Protein AF-A0A1Y5I2S5-F1 (afdb_monomer_lite)

Foldseek 3Di:
DDPVVVLVVVLVVVQVVQVVLVVVVVVVVVVVVVPPPDDDDDDDDDDDDDDDDPVVVVVVVVCVVCVVVVCVLVVVVVVVVVPDPDPDDDDDDDADPPFDDDDAAEEEEFPQDDCSVVLLVVLLVLLCLLAVDDPVRCVVRYDYDYFFQLQPPPVVLVLLCLLCVVLQVLLVVVVHGLCQAPLSVQQVVLCPDPRSHGPPSCPVVRVLSRVVSSVSSVLSVCVVVVHFKHKYAYSCLSVQFQDRNSCVVVLVVPDPPQAFKEARGDAQPQQADFDDKDFDAGSVNHTFIKTKHWNAHADSDFDPGIMMGGNLNSVLVSNLCSQHNFDSPGCCVRQWQRHAFADPSSDTDDRPPRPDRPVPTGRSGGYMYMHRHD

Secondary structure (DSSP, 8-state):
--HHHHHHHHHHHHHHHHHHHHHHHHHHHHHHHHSSSSS------------S-HHHHHHHHHHHHHHHHHHHHHHHHHHHHHS---------PPPPTTSPPP-S-EEEE---STTHHHHHHHHHHHHHHHH---HHHHHHHEEEE----GGGTTTTHHHHHHHTHHHHHHHHHTT--GGGSTTTHHHHHHHTSTT-PPPGGGGGGHHHHHHHHHHHHHHHHHHHTT-SEEEEEETTHHHH--S-HHHHHHHHHHS-TT--EEE--STT---S-EEEEEEEE-TTS-EEEEEEEE--S--------EEEEEHHHHHHHHHHHHHH---SHHHHIIIIITT-BB-TT-PBPPTT-TT---TT--BSS-EEEEES--

Sequence (374 aa):
MDSLAIAKRRARAEHETIRAETTSGRAKASSRFTAAAIGATLGFCAVAYAMFDVADVKNAVRTAALGAVKREVERRVTKERRAGVLPGLGGQKAFARDAPAMRTPIFMISVGTTGDDAHMKMSLEKLRDRSGLTPEEIASLVTVSPGVDATAWPNNANLADFAVKDVRKMAKENGKTLMELPWLQILDLAKQQPDGKLPTEWRRLSHHVGCLYAHLFQWQLIKEKGLKKAMIVESDGVGASDLPFVELQRAIDRMPADADVLFTSFGNFHGGDLIDQWNGHGDDGTPVPVHLYKWDQFTPVAGLQAYVITDSFVRKVQEFMSHKGADMVDAWLIGKMCVVGKDKDWNMRGLGETQFMPPGSKPILNCYHATTWS

Structure (mmCIF, N/CA/C/O backbone):
data_AF-A0A1Y5I2S5-F1
#
_entry.id   AF-A0A1Y5I2S5-F1
#
loop_
_atom_site.group_PDB
_atom_site.id
_atom_site.type_symbol
_atom_site.label_atom_id
_atom_site.label_alt_id
_atom_site.label_comp_id
_atom_site.label_asym_id
_atom_site.label_entity_id
_atom_site.label_seq_id
_atom_site.pdbx_PDB_ins_code
_atom_site.Cartn_x
_atom_site.Cartn_y
_atom_site.Cartn_z
_atom_site.occupancy
_atom_site.B_iso_or_equiv
_atom_site.auth_seq_id
_atom_site.auth_comp_id
_atom_site.auth_asym_id
_atom_site.auth_atom_id
_atom_site.pdbx_PDB_model_num
ATOM 1 N N . MET A 1 1 ? 34.278 -3.988 15.190 1.00 44.03 1 MET A N 1
ATOM 2 C CA . MET A 1 1 ? 33.035 -3.964 15.992 1.00 44.03 1 MET A CA 1
ATOM 3 C C . MET A 1 1 ? 31.877 -4.057 15.018 1.00 44.03 1 MET A C 1
ATOM 5 O O . MET A 1 1 ? 31.818 -3.248 14.106 1.00 44.03 1 MET A O 1
ATOM 9 N N . ASP A 1 2 ? 31.069 -5.105 15.135 1.00 47.56 2 ASP A N 1
ATOM 10 C CA . ASP A 1 2 ? 30.140 -5.567 14.097 1.00 47.56 2 ASP A CA 1
ATOM 11 C C . ASP A 1 2 ? 28.871 -4.690 14.022 1.00 47.56 2 ASP A C 1
ATOM 13 O O . ASP A 1 2 ? 28.102 -4.603 14.984 1.00 47.56 2 ASP A O 1
ATOM 17 N N . SER A 1 3 ? 28.665 -4.014 12.888 1.00 32.31 3 SER A N 1
ATOM 18 C CA . SER A 1 3 ? 27.524 -3.122 12.624 1.00 32.31 3 SER A CA 1
ATOM 19 C C . SER A 1 3 ? 26.181 -3.856 12.713 1.00 32.31 3 SER A C 1
ATOM 21 O O . SER A 1 3 ? 25.183 -3.273 13.146 1.00 32.31 3 SER A O 1
ATOM 23 N N . LEU A 1 4 ? 26.167 -5.161 12.425 1.00 33.56 4 LEU A N 1
ATOM 24 C CA . LEU A 1 4 ? 24.992 -6.020 12.549 1.00 33.56 4 LEU A CA 1
ATOM 25 C C . LEU A 1 4 ? 24.575 -6.216 14.015 1.00 33.56 4 LEU A C 1
ATOM 27 O O . LEU A 1 4 ? 23.386 -6.279 14.333 1.00 33.56 4 LEU A O 1
ATOM 31 N N . ALA A 1 5 ? 25.543 -6.277 14.933 1.00 33.19 5 ALA A N 1
ATOM 32 C CA . ALA A 1 5 ? 25.275 -6.407 16.363 1.00 33.19 5 ALA A CA 1
ATOM 33 C C . ALA A 1 5 ? 24.685 -5.116 16.953 1.00 33.19 5 ALA A C 1
ATOM 35 O O . ALA A 1 5 ? 23.837 -5.175 17.845 1.00 33.19 5 ALA A O 1
ATOM 36 N N . ILE A 1 6 ? 25.091 -3.955 16.432 1.00 36.66 6 ILE A N 1
ATOM 37 C CA . ILE A 1 6 ? 24.557 -2.646 16.831 1.00 36.66 6 ILE A CA 1
ATOM 38 C C . ILE A 1 6 ? 23.122 -2.478 16.314 1.00 36.66 6 ILE A C 1
ATOM 40 O O . ILE A 1 6 ? 22.237 -2.124 17.095 1.00 36.66 6 ILE A O 1
ATOM 44 N N . ALA A 1 7 ? 22.859 -2.822 15.048 1.00 34.12 7 ALA A N 1
ATOM 45 C CA . ALA A 1 7 ? 21.515 -2.782 14.467 1.00 34.12 7 ALA A CA 1
ATOM 46 C C . ALA A 1 7 ? 20.537 -3.723 15.197 1.00 34.12 7 ALA A C 1
ATOM 48 O O . ALA A 1 7 ? 19.441 -3.311 15.575 1.00 34.12 7 ALA A O 1
ATOM 49 N N . LYS A 1 8 ? 20.961 -4.957 15.511 1.00 35.62 8 LYS A N 1
ATOM 50 C CA . LYS A 1 8 ? 20.153 -5.915 16.291 1.00 35.62 8 LYS A CA 1
ATOM 51 C C . LYS A 1 8 ? 19.847 -5.424 17.707 1.00 35.62 8 LYS A C 1
ATOM 53 O O . LYS A 1 8 ? 18.751 -5.669 18.208 1.00 35.62 8 LYS A O 1
ATOM 58 N N . ARG A 1 9 ? 20.790 -4.739 18.365 1.00 35.91 9 ARG A N 1
ATOM 59 C CA . ARG A 1 9 ? 20.567 -4.150 19.698 1.00 35.91 9 ARG A CA 1
ATOM 60 C C . ARG A 1 9 ? 19.584 -2.987 19.643 1.00 35.91 9 ARG A C 1
ATOM 62 O O . ARG A 1 9 ? 18.710 -2.914 20.499 1.00 35.91 9 ARG A O 1
ATOM 69 N N . ARG A 1 10 ? 19.688 -2.129 18.626 1.00 36.25 10 ARG A N 1
ATOM 70 C CA . ARG A 1 10 ? 18.778 -0.995 18.437 1.00 36.25 10 ARG A CA 1
ATOM 71 C C . ARG A 1 10 ? 17.351 -1.455 18.130 1.00 36.25 10 ARG A C 1
ATOM 73 O O . ARG A 1 10 ? 16.433 -1.037 18.824 1.00 36.25 10 ARG A O 1
ATOM 80 N N . ALA A 1 11 ? 17.189 -2.415 17.219 1.00 34.69 11 ALA A N 1
ATOM 81 C CA . ALA A 1 11 ? 15.887 -3.001 16.899 1.00 34.69 11 ALA A CA 1
ATOM 82 C C . ALA A 1 11 ? 15.242 -3.713 18.105 1.00 34.69 11 ALA A C 1
ATOM 84 O O . ALA A 1 11 ? 14.035 -3.621 18.310 1.00 34.69 11 ALA A O 1
ATOM 85 N N . ARG A 1 12 ? 16.036 -4.395 18.949 1.00 37.06 12 ARG A N 1
ATOM 86 C CA . ARG A 1 12 ? 15.532 -4.989 20.202 1.00 37.06 12 ARG A CA 1
ATOM 87 C C . ARG A 1 12 ? 15.108 -3.934 21.218 1.00 37.06 12 ARG A C 1
ATOM 89 O O . ARG A 1 12 ? 14.049 -4.091 21.812 1.00 37.06 12 ARG A O 1
ATOM 96 N N . ALA A 1 13 ? 15.892 -2.872 21.392 1.00 34.50 13 ALA A N 1
ATOM 97 C CA . ALA A 1 13 ? 15.562 -1.791 22.317 1.00 34.50 13 ALA A CA 1
ATOM 98 C C . ALA A 1 13 ? 14.292 -1.035 21.887 1.00 34.50 13 ALA A C 1
ATOM 100 O O . ALA A 1 13 ? 13.433 -0.742 22.718 1.00 34.50 13 ALA A O 1
ATOM 101 N N . GLU A 1 14 ? 14.131 -0.779 20.587 1.00 38.12 14 GLU A N 1
ATOM 102 C CA . GLU A 1 14 ? 12.914 -0.185 20.023 1.00 38.12 14 GLU A CA 1
ATOM 103 C C . GLU A 1 14 ? 11.714 -1.132 20.204 1.00 38.12 14 GLU A C 1
ATOM 105 O O . GLU A 1 14 ? 10.681 -0.715 20.724 1.00 38.12 14 GLU A O 1
ATOM 110 N N . HIS A 1 15 ? 11.866 -2.432 19.924 1.00 38.34 15 HIS A N 1
ATOM 111 C CA . HIS A 1 15 ? 10.809 -3.428 20.138 1.00 38.34 15 HIS A CA 1
ATOM 112 C C . HIS A 1 15 ? 10.406 -3.598 21.617 1.00 38.34 15 HIS A C 1
ATOM 114 O O . HIS A 1 15 ? 9.222 -3.741 21.923 1.00 38.34 15 HIS A O 1
ATOM 120 N N . GLU A 1 16 ? 11.358 -3.564 22.553 1.00 36.91 16 GLU A N 1
ATOM 121 C CA . GLU A 1 16 ? 11.085 -3.638 23.996 1.00 36.91 16 GLU A CA 1
ATOM 122 C C . GLU A 1 16 ? 10.365 -2.388 24.505 1.00 36.91 16 GLU A C 1
ATOM 124 O O . GLU A 1 16 ? 9.416 -2.503 25.283 1.00 36.91 16 GLU A O 1
ATOM 129 N N . THR A 1 17 ? 10.749 -1.212 24.005 1.00 34.97 17 THR A N 1
ATOM 130 C CA . THR A 1 17 ? 10.078 0.056 24.323 1.00 34.97 17 THR A CA 1
ATOM 131 C C . THR A 1 17 ? 8.639 0.039 23.802 1.00 34.97 17 THR A C 1
ATOM 133 O O . THR A 1 17 ? 7.702 0.278 24.562 1.00 34.97 17 THR A O 1
ATOM 136 N N . ILE A 1 18 ? 8.438 -0.383 22.550 1.00 39.81 18 ILE A N 1
ATOM 137 C CA . ILE A 1 18 ? 7.114 -0.500 21.921 1.00 39.81 18 ILE A CA 1
ATOM 138 C C . ILE A 1 18 ? 6.231 -1.515 22.661 1.00 39.81 18 ILE A C 1
ATOM 140 O O . ILE A 1 18 ? 5.056 -1.241 22.920 1.00 39.81 18 ILE A O 1
ATOM 144 N N . ARG A 1 19 ? 6.779 -2.677 23.052 1.00 37.72 19 ARG A N 1
ATOM 145 C CA . ARG A 1 19 ? 6.060 -3.704 23.827 1.00 37.72 19 ARG A CA 1
ATOM 146 C C . ARG A 1 19 ? 5.677 -3.196 25.215 1.00 37.72 19 ARG A C 1
ATOM 148 O O . ARG A 1 19 ? 4.568 -3.471 25.677 1.00 37.72 19 ARG A O 1
ATOM 155 N N . ALA A 1 20 ? 6.564 -2.463 25.885 1.00 35.34 20 ALA A N 1
ATOM 156 C CA . ALA A 1 20 ? 6.283 -1.864 27.185 1.00 35.34 20 ALA A CA 1
ATOM 157 C C . ALA A 1 20 ? 5.173 -0.802 27.085 1.00 35.34 20 ALA A C 1
ATOM 159 O O . ALA A 1 20 ? 4.266 -0.779 27.919 1.00 35.34 20 ALA A O 1
ATOM 160 N N . GLU A 1 21 ? 5.181 0.014 26.031 1.00 39.97 21 GLU A N 1
ATOM 161 C CA . GLU A 1 21 ? 4.178 1.056 25.792 1.00 39.97 21 GLU A CA 1
ATOM 162 C C . GLU A 1 21 ? 2.802 0.481 25.416 1.00 39.97 21 GLU A C 1
ATOM 164 O O . GLU A 1 21 ? 1.791 0.880 25.999 1.00 39.97 21 GLU A O 1
ATOM 169 N N . THR A 1 22 ? 2.743 -0.533 24.544 1.00 35.66 22 THR A N 1
ATOM 170 C CA . THR A 1 22 ? 1.483 -1.238 24.218 1.00 35.66 22 THR A CA 1
ATOM 171 C C . THR A 1 22 ? 0.923 -2.012 25.410 1.00 35.66 22 THR A C 1
ATOM 173 O O . THR A 1 22 ? -0.289 -2.005 25.638 1.00 35.66 22 THR A O 1
ATOM 176 N N . THR A 1 23 ? 1.779 -2.644 26.219 1.00 37.72 23 THR A N 1
ATOM 177 C CA . THR A 1 23 ? 1.345 -3.362 27.432 1.00 37.72 23 THR A CA 1
ATOM 178 C C . THR A 1 23 ? 0.854 -2.387 28.508 1.00 37.72 23 THR A C 1
ATOM 180 O O . THR A 1 23 ? -0.170 -2.643 29.139 1.00 37.72 23 THR A O 1
ATOM 183 N N . SER A 1 24 ? 1.512 -1.233 28.665 1.00 34.47 24 SER A N 1
ATOM 184 C CA . SER A 1 24 ? 1.083 -0.140 29.552 1.00 34.47 24 SER A CA 1
ATOM 185 C C . SER A 1 24 ? -0.264 0.456 29.124 1.00 34.47 24 SER A C 1
ATOM 187 O O . SER A 1 24 ? -1.153 0.635 29.961 1.00 34.47 24 SER A O 1
ATOM 189 N N . GLY A 1 25 ? -0.463 0.679 27.819 1.00 35.34 25 GLY A N 1
ATOM 190 C CA . GLY A 1 25 ? -1.744 1.116 27.258 1.00 35.34 25 GLY A CA 1
ATOM 191 C C . GLY A 1 25 ? -2.871 0.111 27.513 1.00 35.34 25 GLY A C 1
ATOM 192 O O . GLY A 1 25 ? -3.961 0.492 27.941 1.00 35.34 25 GLY A O 1
ATOM 193 N N . ARG A 1 26 ? -2.591 -1.189 27.349 1.00 38.62 26 ARG A N 1
ATOM 194 C CA . ARG A 1 26 ? -3.555 -2.275 27.594 1.00 38.62 26 ARG A CA 1
ATOM 195 C C . ARG A 1 26 ? -3.888 -2.444 29.082 1.00 38.62 26 ARG A C 1
ATOM 197 O O . ARG A 1 26 ? -5.056 -2.611 29.429 1.00 38.62 26 ARG A O 1
ATOM 204 N N . ALA A 1 27 ? -2.893 -2.338 29.963 1.00 35.00 27 ALA A N 1
ATOM 205 C CA . ALA A 1 27 ? -3.075 -2.429 31.411 1.00 35.00 27 ALA A CA 1
ATOM 206 C C . ALA A 1 27 ? -3.880 -1.240 31.967 1.00 35.00 27 ALA A C 1
ATOM 208 O O . ALA A 1 27 ? -4.814 -1.447 32.744 1.00 35.00 27 ALA A O 1
ATOM 209 N N . LYS A 1 28 ? -3.596 -0.009 31.514 1.00 38.47 28 LYS A N 1
ATOM 210 C CA . LYS A 1 28 ? -4.344 1.196 31.919 1.00 38.47 28 LYS A CA 1
ATOM 211 C C . LYS A 1 28 ? -5.756 1.264 31.335 1.00 38.47 28 LYS A C 1
ATOM 213 O O . LYS A 1 28 ? -6.652 1.784 31.995 1.00 38.47 28 LYS A O 1
ATOM 218 N N . ALA A 1 29 ? -5.977 0.726 30.135 1.00 38.59 29 ALA A N 1
ATOM 219 C CA . ALA A 1 29 ? -7.326 0.561 29.599 1.00 38.59 29 ALA A CA 1
ATOM 220 C C . ALA A 1 29 ? -8.130 -0.422 30.465 1.00 38.59 29 ALA A C 1
ATOM 222 O O . ALA A 1 29 ? -9.233 -0.092 30.888 1.00 38.59 29 ALA A O 1
ATOM 223 N N . SER A 1 30 ? -7.549 -1.574 30.831 1.00 34.72 30 SER A N 1
ATOM 224 C CA . SER A 1 30 ? -8.234 -2.540 31.701 1.00 34.72 30 SER A CA 1
ATOM 225 C C . SER A 1 30 ? -8.582 -1.959 33.078 1.00 34.72 30 SER A C 1
ATOM 227 O O . SER A 1 30 ? -9.688 -2.177 33.557 1.00 34.72 30 SER A O 1
ATOM 229 N N . SER A 1 31 ? -7.713 -1.133 33.679 1.00 34.41 31 SER A N 1
ATOM 230 C CA . SER A 1 31 ? -7.982 -0.540 34.997 1.00 34.41 31 SER A CA 1
ATOM 231 C C . SER A 1 31 ? -9.011 0.595 34.967 1.00 34.41 31 SER A C 1
ATOM 233 O O . SER A 1 31 ? -9.725 0.791 35.948 1.00 34.41 31 SER A O 1
ATOM 235 N N . ARG A 1 32 ? -9.145 1.313 33.842 1.00 35.91 32 ARG A N 1
ATOM 236 C CA . ARG A 1 32 ? -10.210 2.313 33.650 1.00 35.91 32 ARG A CA 1
ATOM 237 C C . ARG A 1 32 ? -11.574 1.685 33.352 1.00 35.91 32 ARG A C 1
ATOM 239 O O . ARG A 1 32 ? -12.583 2.256 33.752 1.00 35.91 32 ARG A O 1
ATOM 246 N N . PHE A 1 33 ? -11.618 0.507 32.726 1.00 32.25 33 PHE A N 1
ATOM 247 C CA . PHE A 1 33 ? -12.877 -0.193 32.446 1.00 32.25 33 PHE A CA 1
ATOM 248 C C . PHE A 1 33 ? -13.456 -0.934 33.661 1.00 32.25 33 PHE A C 1
ATOM 250 O O . PHE A 1 33 ? -14.676 -1.031 33.771 1.00 32.25 33 PHE A O 1
ATOM 257 N N . THR A 1 34 ? -12.638 -1.365 34.626 1.00 30.45 34 THR A N 1
ATOM 258 C CA . THR A 1 34 ? -13.156 -1.972 35.870 1.00 30.45 34 THR A CA 1
ATOM 259 C C . THR A 1 34 ? -13.706 -0.934 36.861 1.00 30.45 34 THR A C 1
ATOM 261 O O . THR A 1 34 ? -14.526 -1.273 37.707 1.00 30.45 34 THR A O 1
ATOM 264 N N . ALA A 1 35 ? -13.310 0.341 36.751 1.00 27.94 35 ALA A N 1
ATOM 265 C CA . ALA A 1 35 ? -13.720 1.400 37.683 1.00 27.94 35 ALA A CA 1
ATOM 266 C C . ALA A 1 35 ? -14.966 2.204 37.248 1.00 27.94 35 ALA A C 1
ATOM 268 O O . ALA A 1 35 ? -15.470 2.998 38.035 1.00 27.94 35 ALA A O 1
ATOM 269 N N . ALA A 1 36 ? -15.488 2.004 36.031 1.00 28.31 36 ALA A N 1
ATOM 270 C CA . ALA A 1 36 ? -16.629 2.764 35.497 1.00 28.31 36 ALA A CA 1
ATOM 271 C C . ALA A 1 36 ? -17.956 1.975 35.437 1.00 28.31 36 ALA A C 1
ATOM 273 O O . ALA A 1 36 ? -18.933 2.458 34.873 1.00 28.31 36 ALA A O 1
ATOM 274 N N . ALA A 1 37 ? -18.015 0.770 36.017 1.00 28.52 37 ALA A N 1
ATOM 275 C CA . ALA A 1 37 ? -19.197 -0.098 35.960 1.00 28.52 37 ALA A CA 1
ATOM 276 C C . ALA A 1 37 ? -20.147 0.009 37.172 1.00 28.52 37 ALA A C 1
ATOM 278 O O . ALA A 1 37 ? -21.105 -0.755 37.258 1.00 28.52 37 ALA A O 1
ATOM 279 N N . ILE A 1 38 ? -19.935 0.941 38.109 1.00 28.56 38 ILE A N 1
ATOM 280 C CA . ILE A 1 38 ? -20.838 1.125 39.257 1.00 28.56 38 ILE A CA 1
ATOM 281 C C . ILE A 1 38 ? -21.094 2.620 39.474 1.00 28.56 38 ILE A C 1
ATOM 283 O O . ILE A 1 38 ? -20.260 3.322 40.034 1.00 28.56 38 ILE A O 1
ATOM 287 N N . GLY A 1 39 ? -22.275 3.083 39.049 1.00 25.42 39 GLY A N 1
ATOM 288 C CA . GLY A 1 39 ? -22.877 4.333 39.522 1.00 25.42 39 GLY A CA 1
ATOM 289 C C . GLY A 1 39 ? -23.147 5.400 38.460 1.00 25.42 39 GLY A C 1
ATOM 290 O O . GLY A 1 39 ? -22.390 6.355 38.361 1.00 25.42 39 GLY A O 1
ATOM 291 N N . ALA A 1 40 ? -24.258 5.268 37.725 1.00 25.08 40 ALA A N 1
ATOM 292 C CA . ALA A 1 40 ? -25.239 6.348 37.513 1.00 25.08 40 ALA A CA 1
ATOM 293 C C . ALA A 1 40 ? -26.372 5.867 36.590 1.00 25.08 40 ALA A C 1
ATOM 295 O O . ALA A 1 40 ? -26.325 5.946 35.365 1.00 25.08 40 ALA A O 1
ATOM 296 N N . THR A 1 41 ? -27.397 5.331 37.235 1.00 25.25 41 THR A N 1
ATOM 297 C CA . THR A 1 41 ? -28.734 5.037 36.726 1.00 25.25 41 THR A CA 1
ATOM 298 C C . THR A 1 41 ? -29.459 6.292 36.216 1.00 25.25 41 THR A C 1
ATOM 300 O O . THR A 1 41 ? -29.472 7.309 36.895 1.00 25.25 41 THR A O 1
ATOM 303 N N . LEU A 1 42 ? -30.158 6.120 35.087 1.00 23.50 42 LEU A N 1
ATOM 304 C CA . LEU A 1 42 ? -31.527 6.584 34.790 1.00 23.50 42 LEU A CA 1
ATOM 305 C C . LEU A 1 42 ? -31.872 8.090 34.829 1.00 23.50 42 LEU A C 1
ATOM 307 O O . LEU A 1 42 ? -31.969 8.701 35.885 1.00 23.50 42 LEU A O 1
ATOM 311 N N . GLY A 1 43 ? -32.334 8.573 33.667 1.00 20.83 43 GLY A N 1
ATOM 312 C CA . GLY A 1 43 ? -33.470 9.497 33.563 1.00 20.83 43 GLY A CA 1
ATOM 313 C C . GLY A 1 43 ? -33.145 10.896 33.041 1.00 20.83 43 GLY A C 1
ATOM 314 O O . GLY A 1 43 ? -32.632 11.717 33.785 1.00 20.83 43 GLY A O 1
ATOM 315 N N . PHE A 1 44 ? -33.502 11.191 31.784 1.00 20.36 44 PHE A N 1
ATOM 316 C CA . PHE A 1 44 ? -34.620 12.091 31.448 1.00 20.36 44 PHE A CA 1
ATOM 317 C C . PHE A 1 44 ? -34.774 12.269 29.919 1.00 20.36 44 PHE A C 1
ATOM 319 O O . PHE A 1 44 ? -33.806 12.487 29.198 1.00 20.36 44 PHE A O 1
ATOM 326 N N . CYS A 1 45 ? -36.041 12.227 29.490 1.00 21.72 45 CYS A N 1
ATOM 327 C CA . CYS A 1 45 ? -36.636 12.710 28.235 1.00 21.72 45 CYS A CA 1
ATOM 328 C C . CYS A 1 45 ? -36.491 11.896 26.937 1.00 21.72 45 CYS A C 1
ATOM 330 O O . CYS A 1 45 ? -35.548 12.015 26.160 1.00 21.72 45 CYS A O 1
ATOM 332 N N . ALA A 1 46 ? -37.575 11.169 26.661 1.00 22.16 46 ALA A N 1
ATOM 333 C CA . ALA A 1 46 ? -38.056 10.837 25.331 1.00 22.16 46 ALA A CA 1
ATOM 334 C C . ALA A 1 46 ? -38.768 12.033 24.648 1.00 22.16 46 ALA A C 1
ATOM 336 O O . ALA A 1 46 ? -39.258 12.936 25.324 1.00 22.16 46 ALA A O 1
ATOM 337 N N . VAL A 1 47 ? -38.943 11.882 23.326 1.00 21.92 47 VAL A N 1
ATOM 338 C CA . VAL A 1 47 ? -39.997 12.412 22.424 1.00 21.92 47 VAL A CA 1
ATOM 339 C C . VAL A 1 47 ? -39.594 13.514 21.418 1.00 21.92 47 VAL A C 1
ATOM 341 O O . VAL A 1 47 ? -39.109 14.577 21.784 1.00 21.92 47 VAL A O 1
ATOM 344 N N . ALA A 1 48 ? -39.955 13.221 20.151 1.00 20.72 48 ALA A N 1
ATOM 345 C CA . ALA A 1 48 ? -39.959 14.004 18.900 1.00 20.72 48 ALA A CA 1
ATOM 346 C C . ALA A 1 48 ? -38.625 13.979 18.117 1.00 20.72 48 ALA A C 1
ATOM 348 O O . ALA A 1 48 ? -37.648 14.586 18.521 1.00 20.72 48 ALA A O 1
ATOM 349 N N . TYR A 1 49 ? -38.472 13.268 16.995 1.00 22.05 49 TYR A N 1
ATOM 350 C CA . TYR A 1 49 ? -39.349 13.217 15.822 1.00 22.05 49 TYR A CA 1
ATOM 351 C C . TYR A 1 49 ? -39.276 11.846 15.125 1.00 22.05 49 TYR A C 1
ATOM 353 O O . TYR A 1 49 ? -38.198 11.362 14.781 1.00 22.05 49 TYR A O 1
ATOM 361 N N . ALA A 1 50 ? -40.443 11.253 14.881 1.00 23.38 50 ALA A N 1
ATOM 362 C CA . ALA A 1 50 ? -40.638 10.226 13.867 1.00 23.38 50 ALA A CA 1
ATOM 363 C C . ALA A 1 50 ? -40.905 10.896 12.505 1.00 23.38 50 ALA A C 1
ATOM 365 O O . ALA A 1 50 ? -41.408 12.016 12.459 1.00 23.38 50 ALA A O 1
ATOM 366 N N . MET A 1 51 ? -40.650 10.142 11.431 1.00 24.08 51 MET A N 1
ATOM 367 C CA . MET A 1 51 ? -40.971 10.415 10.019 1.00 24.08 51 MET A CA 1
ATOM 368 C C . MET A 1 51 ? -39.976 11.274 9.225 1.00 24.08 51 MET A C 1
ATOM 370 O O . MET A 1 51 ? -40.266 12.407 8.878 1.00 24.08 51 MET A O 1
ATOM 374 N N . PHE A 1 52 ? -38.850 10.671 8.838 1.00 21.92 52 PHE A N 1
ATOM 375 C CA . PHE A 1 52 ? -38.349 10.737 7.459 1.00 21.92 52 PHE A CA 1
ATOM 376 C C . PHE A 1 52 ? -37.680 9.397 7.135 1.00 21.92 52 PHE A C 1
ATOM 378 O O . PHE A 1 52 ? -36.971 8.826 7.965 1.00 21.92 52 PHE A O 1
ATOM 385 N N . ASP A 1 53 ? -37.974 8.871 5.954 1.00 25.25 53 ASP A N 1
ATOM 386 C CA . ASP A 1 53 ? -37.525 7.578 5.453 1.00 25.25 53 ASP A CA 1
ATOM 387 C C . ASP A 1 53 ? -35.985 7.444 5.529 1.00 25.25 53 ASP A C 1
ATOM 389 O O . ASP A 1 53 ? -35.227 8.193 4.905 1.00 25.25 53 ASP A O 1
ATOM 393 N N . VAL A 1 54 ? -35.494 6.514 6.356 1.00 28.08 54 VAL A N 1
ATOM 394 C CA . VAL A 1 54 ? -34.061 6.354 6.697 1.00 28.08 54 VAL A CA 1
ATOM 395 C C . VAL A 1 54 ? -33.257 5.757 5.526 1.00 28.08 54 VAL A C 1
ATOM 397 O O . VAL A 1 54 ? -32.020 5.765 5.547 1.00 28.08 54 VAL A O 1
ATOM 400 N N . ALA A 1 55 ? -33.933 5.276 4.480 1.00 27.34 55 ALA A N 1
ATOM 401 C CA . ALA A 1 55 ? -33.295 4.816 3.251 1.00 27.34 55 ALA A CA 1
ATOM 402 C C . ALA A 1 55 ? -32.810 5.986 2.372 1.00 27.34 55 ALA A C 1
ATOM 404 O O . ALA A 1 55 ? -31.682 5.940 1.868 1.00 27.34 55 ALA A O 1
ATOM 405 N N . ASP A 1 56 ? -33.584 7.071 2.275 1.00 25.95 56 ASP A N 1
ATOM 406 C CA . ASP A 1 56 ? -33.240 8.214 1.421 1.00 25.95 56 ASP A CA 1
ATOM 407 C C . ASP A 1 56 ? -32.195 9.135 2.053 1.00 25.95 56 ASP A C 1
ATOM 409 O O . ASP A 1 56 ? -31.308 9.625 1.357 1.00 25.95 56 ASP A O 1
ATOM 413 N N . VAL A 1 57 ? -32.180 9.291 3.382 1.00 26.44 57 VAL A N 1
ATOM 414 C CA . VAL A 1 57 ? -31.152 10.102 4.066 1.00 26.44 57 VAL A CA 1
ATOM 415 C C . VAL A 1 57 ? -29.782 9.412 4.041 1.00 26.44 57 VAL A C 1
ATOM 417 O O . VAL A 1 57 ? -28.760 10.074 3.864 1.00 26.44 57 VAL A O 1
ATOM 420 N N . LYS A 1 58 ? -29.722 8.075 4.137 1.00 27.61 58 LYS A N 1
ATOM 421 C CA . LYS A 1 58 ? -28.451 7.333 4.022 1.00 27.61 58 LYS A CA 1
ATOM 422 C C . LYS A 1 58 ? -27.887 7.370 2.604 1.00 27.61 58 LYS A C 1
ATOM 424 O O . LYS A 1 58 ? -26.675 7.519 2.458 1.00 27.61 58 LYS A O 1
ATOM 429 N N . ASN A 1 59 ? -28.731 7.293 1.574 1.00 27.41 59 ASN A N 1
ATOM 430 C CA . ASN A 1 59 ? -28.288 7.459 0.189 1.00 27.41 59 ASN A CA 1
ATOM 431 C C . ASN A 1 59 ? -27.964 8.919 -0.145 1.00 27.41 59 ASN A C 1
ATOM 433 O O . ASN A 1 59 ? -26.964 9.156 -0.819 1.00 27.41 59 ASN A O 1
ATOM 437 N N . ALA A 1 60 ? -28.702 9.896 0.384 1.00 25.78 60 ALA A N 1
ATOM 438 C CA . ALA A 1 60 ? -28.420 11.315 0.190 1.00 25.78 60 ALA A CA 1
ATOM 439 C C . ALA A 1 60 ? -27.117 11.740 0.881 1.00 25.78 60 ALA A C 1
ATOM 441 O O . ALA A 1 60 ? -26.301 12.403 0.255 1.00 25.78 60 ALA A O 1
ATOM 442 N N . VAL A 1 61 ? -26.849 11.296 2.115 1.00 28.22 61 VAL A N 1
ATOM 443 C CA . VAL A 1 61 ? -25.601 11.606 2.841 1.00 28.22 61 VAL A CA 1
ATOM 444 C C . VAL A 1 61 ? -24.402 10.872 2.236 1.00 28.22 61 VAL A C 1
ATOM 446 O O . VAL A 1 61 ? -23.334 11.463 2.092 1.00 28.22 61 VAL A O 1
ATOM 449 N N . ARG A 1 62 ? -24.560 9.613 1.803 1.00 29.58 62 ARG A N 1
ATOM 450 C CA . ARG A 1 62 ? -23.486 8.843 1.148 1.00 29.58 62 ARG A CA 1
ATOM 451 C C . ARG A 1 62 ? -23.170 9.385 -0.249 1.00 29.58 62 ARG A C 1
ATOM 453 O O . ARG A 1 62 ? -21.997 9.523 -0.580 1.00 29.58 62 ARG A O 1
ATOM 460 N N . THR A 1 63 ? -24.184 9.778 -1.022 1.00 29.81 63 THR A N 1
ATOM 461 C CA . THR A 1 63 ? -24.029 10.422 -2.341 1.00 29.81 63 THR A CA 1
ATOM 462 C C . THR A 1 63 ? -23.547 11.868 -2.218 1.00 29.81 63 THR A C 1
ATOM 464 O O . THR A 1 63 ? -22.766 12.322 -3.049 1.00 29.81 63 THR A O 1
ATOM 467 N N . ALA A 1 64 ? -23.926 12.593 -1.161 1.00 29.09 64 ALA A N 1
ATOM 468 C CA . ALA A 1 64 ? -23.433 13.942 -0.893 1.00 29.09 64 ALA A CA 1
ATOM 469 C C . ALA A 1 64 ? -21.985 13.942 -0.393 1.00 29.09 64 ALA A C 1
ATOM 471 O O . ALA A 1 64 ? -21.224 14.795 -0.834 1.00 29.09 64 ALA A O 1
ATOM 472 N N . ALA A 1 65 ? -21.581 12.982 0.448 1.00 31.58 65 ALA A N 1
ATOM 473 C CA . ALA A 1 65 ? -20.206 12.837 0.929 1.00 31.58 65 ALA A CA 1
ATOM 474 C C . ALA A 1 65 ? -19.269 12.301 -0.164 1.00 31.58 65 ALA A C 1
ATOM 476 O O . ALA A 1 65 ? -18.224 12.896 -0.409 1.00 31.58 65 ALA A O 1
ATOM 477 N N . LEU A 1 66 ? -19.666 11.249 -0.895 1.00 33.06 66 LEU A N 1
ATOM 478 C CA . LEU A 1 66 ? -18.932 10.790 -2.082 1.00 33.06 66 LEU A CA 1
ATOM 479 C C . LEU A 1 66 ? -18.926 11.860 -3.170 1.00 33.06 66 LEU A C 1
ATOM 481 O O . LEU A 1 66 ? -17.909 12.054 -3.816 1.00 33.06 66 LEU A O 1
ATOM 485 N N . GLY A 1 67 ? -20.024 12.594 -3.339 1.00 30.86 67 GLY A N 1
ATOM 486 C CA . GLY A 1 67 ? -20.115 13.725 -4.250 1.00 30.86 67 GLY A CA 1
ATOM 487 C C . GLY A 1 67 ? -19.249 14.901 -3.815 1.00 30.86 67 GLY A C 1
ATOM 488 O O . GLY A 1 67 ? -18.673 15.546 -4.671 1.00 30.86 67 GLY A O 1
ATOM 489 N N . ALA A 1 68 ? -19.111 15.191 -2.520 1.00 36.31 68 ALA A N 1
ATOM 490 C CA . ALA A 1 68 ? -18.264 16.268 -2.006 1.00 36.31 68 ALA A CA 1
ATOM 491 C C . ALA A 1 68 ? -16.778 15.906 -2.085 1.00 36.31 68 ALA A C 1
ATOM 493 O O . ALA A 1 68 ? -15.986 16.740 -2.501 1.00 36.31 68 ALA A O 1
ATOM 494 N N . VAL A 1 69 ? -16.414 14.656 -1.782 1.00 38.47 69 VAL A N 1
ATOM 495 C CA . VAL A 1 69 ? -15.051 14.136 -1.961 1.00 38.47 69 VAL A CA 1
ATOM 496 C C . VAL A 1 69 ? -14.705 14.060 -3.445 1.00 38.47 69 VAL A C 1
ATOM 498 O O . VAL A 1 69 ? -13.669 14.570 -3.848 1.00 38.47 69 VAL A O 1
ATOM 501 N N . LYS A 1 70 ? -15.596 13.520 -4.285 1.00 37.47 70 LYS A N 1
ATOM 502 C CA . LYS A 1 70 ? -15.425 13.492 -5.742 1.00 37.47 70 LYS A CA 1
ATOM 503 C C . LYS A 1 70 ? -15.346 14.901 -6.323 1.00 37.47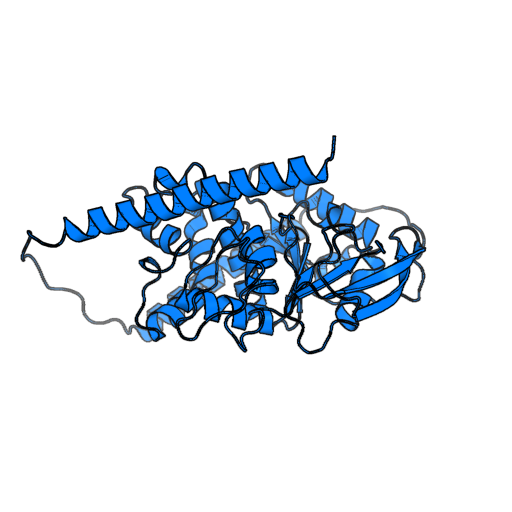 70 LYS A C 1
ATOM 505 O O . LYS A 1 70 ? -14.455 15.143 -7.115 1.00 37.47 70 LYS A O 1
ATOM 510 N N . ARG A 1 71 ? -16.196 15.843 -5.892 1.00 38.94 71 ARG A N 1
ATOM 511 C CA . ARG A 1 71 ? -16.146 17.249 -6.326 1.00 38.94 71 ARG A CA 1
ATOM 512 C C . ARG A 1 71 ? -14.910 17.973 -5.817 1.00 38.94 71 ARG A C 1
ATOM 514 O O . ARG A 1 71 ? -14.408 18.803 -6.548 1.00 38.94 71 ARG A O 1
ATOM 521 N N . GLU A 1 72 ? -14.402 17.699 -4.619 1.00 39.25 72 GLU A N 1
ATOM 522 C CA . GLU A 1 72 ? -13.164 18.325 -4.129 1.00 39.25 72 GLU A CA 1
ATOM 523 C C . GLU A 1 72 ? -11.931 17.739 -4.831 1.00 39.25 72 GLU A C 1
ATOM 525 O O . GLU A 1 72 ? -11.049 18.496 -5.224 1.00 39.25 72 GLU A O 1
ATOM 530 N N . VAL A 1 73 ? -11.917 16.429 -5.099 1.00 39.03 73 VAL A N 1
ATOM 531 C CA . VAL A 1 73 ? -10.903 15.766 -5.936 1.00 39.03 73 VAL A CA 1
ATOM 532 C C . VAL A 1 73 ? -10.968 16.292 -7.373 1.00 39.03 73 VAL A C 1
ATOM 534 O O . VAL A 1 73 ? -9.966 16.765 -7.891 1.00 39.03 73 VAL A O 1
ATOM 537 N N . GLU A 1 74 ? -12.142 16.317 -8.006 1.00 39.59 74 GLU A N 1
ATOM 538 C CA . GLU A 1 74 ? -12.337 16.848 -9.362 1.00 39.59 74 GLU A CA 1
ATOM 539 C C . GLU A 1 74 ? -12.067 18.353 -9.433 1.00 39.59 74 GLU A C 1
ATOM 541 O O . GLU A 1 74 ? -11.517 18.819 -10.424 1.00 39.59 74 GLU A O 1
ATOM 546 N N . ARG A 1 75 ? -12.396 19.140 -8.402 1.00 36.59 75 ARG A N 1
ATOM 547 C CA . ARG A 1 75 ? -12.128 20.586 -8.362 1.00 36.59 75 ARG A CA 1
ATOM 548 C C . ARG A 1 75 ? -10.645 20.877 -8.158 1.00 36.59 75 ARG A C 1
ATOM 550 O O . ARG A 1 75 ? -10.166 21.820 -8.779 1.00 36.59 75 ARG A O 1
ATOM 557 N N . ARG A 1 76 ? -9.914 20.081 -7.367 1.00 37.38 76 ARG A N 1
ATOM 558 C CA . ARG A 1 76 ? -8.444 20.162 -7.274 1.00 37.38 76 ARG A CA 1
ATOM 559 C C . ARG A 1 76 ? -7.791 19.766 -8.597 1.00 37.38 76 ARG A C 1
ATOM 561 O O . ARG A 1 76 ? -7.082 20.586 -9.167 1.00 37.38 76 ARG A O 1
ATOM 568 N N . VAL A 1 77 ? -8.200 18.637 -9.178 1.00 36.53 77 VAL A N 1
ATOM 569 C CA . VAL A 1 77 ? -7.742 18.172 -10.500 1.00 36.53 77 VAL A CA 1
ATOM 570 C C . VAL A 1 77 ? -8.052 19.192 -11.607 1.00 36.53 77 VAL A C 1
ATOM 572 O O . VAL A 1 77 ? -7.208 19.465 -12.450 1.00 36.53 77 VAL A O 1
ATOM 575 N N . THR A 1 78 ? -9.232 19.820 -11.617 1.00 33.34 78 THR A N 1
ATOM 576 C CA . THR A 1 78 ? -9.628 20.791 -12.662 1.00 33.34 78 THR A CA 1
ATOM 577 C C . THR A 1 78 ? -8.985 22.167 -12.458 1.00 33.34 78 THR A C 1
ATOM 579 O O . THR A 1 78 ? -8.707 22.867 -13.435 1.00 33.34 78 THR A O 1
ATOM 582 N N . LYS A 1 79 ? -8.731 22.571 -11.205 1.00 32.50 79 LYS A N 1
ATOM 583 C CA . LYS A 1 79 ? -8.009 23.810 -10.878 1.00 32.50 79 LYS A CA 1
ATOM 584 C C . LYS A 1 79 ? -6.522 23.686 -11.228 1.00 32.50 79 LYS A C 1
ATOM 586 O O . LYS A 1 79 ? -5.967 24.643 -11.755 1.00 32.50 79 LYS A O 1
ATOM 591 N N . GLU A 1 80 ? -5.930 22.506 -11.050 1.00 39.59 80 GLU A N 1
ATOM 592 C CA . GLU A 1 80 ? -4.573 22.168 -11.506 1.00 39.59 80 GLU A CA 1
ATOM 593 C C . GLU A 1 80 ? -4.499 22.052 -13.036 1.00 39.59 80 GLU A C 1
ATOM 595 O O . GLU A 1 80 ? -3.595 22.604 -13.654 1.00 39.59 80 GLU A O 1
ATOM 600 N N . ARG A 1 81 ? -5.524 21.489 -13.691 1.00 35.84 81 ARG A N 1
ATOM 601 C CA . ARG A 1 81 ? -5.608 21.418 -15.164 1.00 35.84 81 ARG A CA 1
ATOM 602 C C . ARG A 1 81 ? -5.692 22.792 -15.853 1.00 35.84 81 ARG A C 1
ATOM 604 O O . ARG A 1 81 ? -5.396 22.897 -17.040 1.00 35.84 81 ARG A O 1
ATOM 611 N N . ARG A 1 82 ? -6.109 23.844 -15.132 1.00 34.62 82 ARG A N 1
ATOM 612 C CA . ARG A 1 82 ? -6.135 25.245 -15.606 1.00 34.62 82 ARG A CA 1
ATOM 613 C C . ARG A 1 82 ? -4.902 26.058 -15.200 1.00 34.62 82 ARG A C 1
ATOM 615 O O . ARG A 1 82 ? -4.709 27.142 -15.744 1.00 34.62 82 ARG A O 1
ATOM 622 N N . ALA A 1 83 ? -4.074 25.556 -14.287 1.00 31.67 83 ALA A N 1
ATOM 623 C CA . ALA A 1 83 ? -2.891 26.239 -13.782 1.00 31.67 83 ALA A CA 1
ATOM 624 C C . ALA A 1 83 ? -1.629 25.444 -14.145 1.00 31.67 83 ALA A C 1
ATOM 626 O O . ALA A 1 83 ? -1.076 24.734 -13.316 1.00 31.67 83 ALA A O 1
ATOM 627 N N . GLY A 1 84 ? -1.168 25.588 -15.390 1.00 32.88 84 GLY A N 1
ATOM 628 C CA . GLY A 1 84 ? 0.170 25.135 -15.782 1.00 32.88 84 GLY A CA 1
ATOM 629 C C . GLY A 1 84 ? 0.195 24.093 -16.892 1.00 32.88 84 GLY A C 1
ATOM 630 O O . GLY A 1 84 ? 0.713 22.997 -16.715 1.00 32.88 84 GLY A O 1
ATOM 631 N N . VAL A 1 85 ? -0.276 24.476 -18.080 1.00 37.09 85 VAL A N 1
ATOM 632 C CA . VAL A 1 85 ? 0.365 24.005 -19.313 1.00 37.09 85 VAL A CA 1
ATOM 633 C C . VAL A 1 85 ? 1.820 24.470 -19.220 1.00 37.09 85 VAL A C 1
ATOM 635 O O . VAL A 1 85 ? 2.056 25.674 -19.257 1.00 37.09 85 VAL A O 1
ATOM 638 N N . LEU A 1 86 ? 2.774 23.558 -19.016 1.00 37.69 86 LEU A N 1
ATOM 639 C CA . LEU A 1 86 ? 4.203 23.851 -19.145 1.00 37.69 86 LEU A CA 1
ATOM 640 C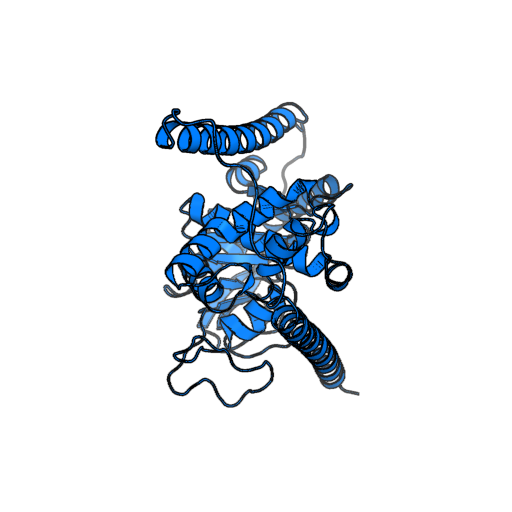 C . LEU A 1 86 ? 4.585 23.676 -20.621 1.00 37.69 86 LEU A C 1
ATOM 642 O O . LEU A 1 86 ? 4.622 22.542 -21.101 1.00 37.69 86 LEU A O 1
ATOM 646 N N . PRO A 1 87 ? 4.845 24.767 -21.364 1.00 32.56 87 PRO A N 1
ATOM 647 C CA . PRO A 1 87 ? 5.413 24.682 -22.691 1.00 32.56 87 PRO A CA 1
ATOM 648 C C . PRO A 1 87 ? 6.932 24.543 -22.572 1.00 32.56 87 PRO A C 1
ATOM 650 O O . PRO A 1 87 ? 7.592 25.336 -21.905 1.00 32.56 87 PRO A O 1
ATOM 653 N N . GLY A 1 88 ? 7.469 23.566 -23.295 1.00 37.75 88 GLY A N 1
ATOM 654 C CA . GLY A 1 88 ? 8.889 23.468 -23.603 1.00 37.75 88 GLY A CA 1
ATOM 655 C C . GLY A 1 88 ? 9.688 22.684 -22.579 1.00 37.75 88 GLY A C 1
ATOM 656 O O . GLY A 1 88 ? 10.070 23.231 -21.560 1.00 37.75 88 GLY A O 1
ATOM 657 N N . LEU A 1 89 ? 10.019 21.439 -22.916 1.00 34.34 89 LEU A N 1
ATOM 658 C CA . LEU A 1 89 ? 11.230 20.751 -22.476 1.00 34.34 89 LEU A CA 1
ATOM 659 C C . LEU A 1 89 ? 11.558 19.712 -23.557 1.00 34.34 89 LEU A C 1
ATOM 661 O O . LEU A 1 89 ? 10.740 18.857 -23.888 1.00 34.34 89 LEU A O 1
ATOM 665 N N . GLY A 1 90 ? 12.716 19.901 -24.193 1.00 30.56 90 GLY A N 1
ATOM 666 C CA . GLY A 1 90 ? 13.184 19.127 -25.337 1.00 30.56 90 GLY A CA 1
ATOM 667 C C . GLY A 1 90 ? 13.496 17.673 -24.989 1.00 30.56 90 GLY A C 1
ATOM 668 O O . GLY A 1 90 ? 13.744 17.328 -23.836 1.00 30.56 90 GLY A O 1
ATOM 669 N N . GLY A 1 91 ? 13.459 16.830 -26.021 1.00 40.75 91 GLY A N 1
ATOM 670 C CA . GLY A 1 91 ? 13.548 15.381 -25.898 1.00 40.75 91 GLY A CA 1
ATOM 671 C C . GLY A 1 91 ? 14.843 14.886 -25.255 1.00 40.75 91 GLY A C 1
ATOM 672 O O . GLY A 1 91 ? 15.938 15.357 -25.566 1.00 40.75 91 GLY A O 1
ATOM 673 N N . GLN A 1 92 ? 14.702 13.873 -24.403 1.00 40.88 92 GLN A N 1
ATOM 674 C CA . GLN A 1 92 ? 15.793 13.024 -23.944 1.00 40.88 92 GLN A CA 1
ATOM 675 C C . GLN A 1 92 ? 15.502 11.549 -24.240 1.00 40.88 92 GLN A C 1
ATOM 677 O O . GLN A 1 92 ? 14.369 11.148 -24.496 1.00 40.88 92 GLN A O 1
ATOM 682 N N . LYS A 1 93 ? 16.612 10.813 -24.332 1.00 40.41 93 LYS A N 1
ATOM 683 C CA . LYS A 1 93 ? 16.842 9.543 -25.029 1.00 40.41 93 LYS A CA 1
ATOM 684 C C . LYS A 1 93 ? 15.809 8.455 -24.721 1.00 40.41 93 LYS A C 1
ATOM 686 O O . LYS A 1 93 ? 15.471 8.212 -23.573 1.00 40.41 93 LYS A O 1
ATOM 691 N N . ALA A 1 94 ? 15.395 7.757 -25.778 1.00 41.28 94 ALA A N 1
ATOM 692 C CA . ALA A 1 94 ? 14.555 6.572 -25.695 1.00 41.28 94 ALA A CA 1
ATOM 693 C C . ALA A 1 94 ? 15.237 5.486 -24.844 1.00 41.28 94 ALA A C 1
ATOM 695 O O . ALA A 1 94 ? 16.318 5.011 -25.199 1.00 41.28 94 ALA A O 1
ATOM 696 N N . PHE A 1 95 ? 14.592 5.112 -23.740 1.00 49.59 95 PHE A N 1
ATOM 697 C CA . PHE A 1 95 ? 14.957 3.964 -22.913 1.00 49.59 95 PHE A CA 1
ATOM 698 C C . PHE A 1 95 ? 14.876 2.660 -23.725 1.00 49.59 95 PHE A C 1
ATOM 700 O O . PHE A 1 95 ? 14.161 2.580 -24.731 1.00 49.59 95 PHE A O 1
ATOM 707 N N . ALA A 1 96 ? 15.651 1.650 -23.320 1.00 48.56 96 ALA A N 1
ATOM 708 C CA . ALA A 1 96 ? 15.723 0.359 -23.999 1.00 48.56 96 ALA A CA 1
ATOM 709 C C . ALA A 1 96 ? 14.315 -0.242 -24.194 1.00 48.56 96 ALA A C 1
ATOM 711 O O . ALA A 1 96 ? 13.562 -0.438 -23.242 1.00 48.56 96 ALA A O 1
ATOM 712 N N . ARG A 1 97 ? 13.963 -0.520 -25.456 1.00 51.16 97 ARG A N 1
ATOM 713 C CA . ARG A 1 97 ? 12.605 -0.846 -25.936 1.00 51.16 97 ARG A CA 1
ATOM 714 C C . ARG A 1 97 ? 12.053 -2.217 -25.512 1.00 51.16 97 ARG A C 1
ATOM 716 O O . ARG A 1 97 ? 10.960 -2.565 -25.949 1.00 51.16 97 ARG A O 1
ATOM 723 N N . ASP A 1 98 ? 12.758 -2.970 -24.672 1.00 61.00 98 ASP A N 1
ATOM 724 C CA . ASP A 1 98 ? 12.361 -4.339 -24.316 1.00 61.00 98 ASP A CA 1
ATOM 725 C C . ASP A 1 98 ? 11.586 -4.435 -22.988 1.00 61.00 98 ASP A C 1
ATOM 727 O O . ASP A 1 98 ? 11.030 -5.492 -22.678 1.00 61.00 98 ASP A O 1
ATOM 731 N N . ALA A 1 99 ? 11.516 -3.362 -22.189 1.00 63.62 99 ALA A N 1
ATOM 732 C CA . ALA A 1 99 ? 10.725 -3.335 -20.956 1.00 63.62 99 ALA A CA 1
ATOM 733 C C . ALA A 1 99 ? 9.214 -3.187 -21.249 1.00 63.62 99 ALA A C 1
ATOM 735 O O . ALA A 1 99 ? 8.827 -2.391 -22.109 1.00 63.62 99 ALA A O 1
ATOM 736 N N . PRO A 1 100 ? 8.329 -3.937 -20.561 1.00 74.94 100 PRO A N 1
ATOM 737 C CA . PRO A 1 100 ? 6.890 -3.793 -20.747 1.00 74.94 100 PRO A CA 1
ATOM 738 C C . PRO A 1 100 ? 6.418 -2.410 -20.285 1.00 74.94 100 PRO A C 1
ATOM 740 O O . PRO A 1 100 ? 6.815 -1.936 -19.222 1.00 74.94 100 PRO A O 1
ATOM 743 N N . ALA A 1 101 ? 5.514 -1.796 -21.052 1.00 85.12 101 ALA A N 1
ATOM 744 C CA . ALA A 1 101 ? 4.940 -0.499 -20.707 1.00 85.12 101 ALA A CA 1
ATOM 745 C C . ALA A 1 101 ? 4.243 -0.537 -19.336 1.00 85.12 101 ALA A C 1
ATOM 747 O O . ALA A 1 101 ? 3.446 -1.446 -19.059 1.00 85.12 101 ALA A O 1
ATOM 748 N N . MET A 1 102 ? 4.527 0.465 -18.496 1.00 90.38 102 MET A N 1
ATOM 749 C CA . MET A 1 102 ? 3.913 0.600 -17.178 1.00 90.38 102 MET A CA 1
ATOM 750 C C . MET A 1 102 ? 2.402 0.774 -17.321 1.00 90.38 102 MET A C 1
ATOM 752 O O . MET A 1 102 ? 1.921 1.654 -18.027 1.00 90.38 102 MET A O 1
ATOM 756 N N . ARG A 1 103 ? 1.645 -0.086 -16.641 1.00 94.00 103 ARG A N 1
ATOM 757 C CA . ARG A 1 103 ? 0.172 -0.087 -16.683 1.00 94.00 103 ARG A CA 1
ATOM 758 C C . ARG A 1 103 ? -0.476 -0.277 -15.320 1.00 94.00 103 ARG A C 1
ATOM 760 O O . ARG A 1 103 ? -1.695 -0.191 -15.194 1.00 94.00 103 ARG A O 1
ATOM 767 N N . THR A 1 104 ? 0.324 -0.568 -14.299 1.00 96.94 104 THR A N 1
ATOM 768 C CA . THR A 1 104 ? -0.163 -0.703 -12.929 1.00 96.94 104 THR A CA 1
ATOM 769 C C . THR A 1 104 ? -0.452 0.689 -12.362 1.00 96.94 104 THR A C 1
ATOM 771 O O . THR A 1 104 ? 0.453 1.522 -12.368 1.00 96.94 104 THR A O 1
ATOM 774 N N . PRO A 1 105 ? -1.671 0.969 -11.863 1.00 97.50 105 PRO A N 1
ATOM 775 C CA . PRO A 1 105 ? -1.976 2.252 -11.236 1.00 97.50 105 PRO A CA 1
ATOM 776 C C . PRO A 1 105 ? -1.057 2.537 -10.045 1.00 97.50 105 PRO A C 1
ATOM 778 O O . PRO A 1 105 ? -0.785 1.636 -9.246 1.00 97.50 105 PRO A O 1
ATOM 781 N N . ILE A 1 106 ? -0.619 3.787 -9.910 1.00 96.00 106 ILE A N 1
ATOM 782 C CA . ILE A 1 106 ? 0.282 4.240 -8.846 1.00 96.00 106 ILE A CA 1
ATOM 783 C C . ILE A 1 106 ? -0.474 5.211 -7.938 1.00 96.00 106 ILE A C 1
ATOM 785 O O . ILE A 1 106 ? -1.021 6.211 -8.396 1.00 96.00 106 ILE A O 1
ATOM 789 N N . PHE A 1 107 ? -0.489 4.937 -6.641 1.00 95.44 107 PHE A N 1
ATOM 790 C CA . PHE A 1 107 ? -1.062 5.802 -5.618 1.00 95.44 107 PHE A CA 1
ATOM 791 C C . PHE A 1 107 ? 0.067 6.474 -4.854 1.00 95.44 107 PHE A C 1
ATOM 793 O O . PHE A 1 107 ? 0.808 5.807 -4.136 1.00 95.44 107 PHE A O 1
ATOM 800 N N . MET A 1 108 ? 0.192 7.790 -5.013 1.00 92.06 108 MET A N 1
ATOM 801 C CA . MET A 1 108 ? 1.147 8.585 -4.248 1.00 92.06 108 MET A CA 1
ATOM 802 C C . MET A 1 108 ? 0.463 9.130 -2.998 1.00 92.06 108 MET A C 1
ATOM 804 O O . MET A 1 108 ? -0.562 9.814 -3.099 1.00 92.06 108 MET A O 1
ATOM 808 N N . ILE A 1 109 ? 1.002 8.810 -1.824 1.00 90.44 109 ILE A N 1
ATOM 809 C CA . ILE A 1 109 ? 0.522 9.326 -0.543 1.00 90.44 109 ILE A CA 1
ATOM 810 C C . ILE A 1 109 ? 1.144 10.703 -0.332 1.00 90.44 109 ILE A C 1
ATOM 812 O O . ILE A 1 109 ? 2.360 10.843 -0.210 1.00 90.44 109 ILE A O 1
ATOM 816 N N . SER A 1 110 ? 0.297 11.723 -0.299 1.00 81.56 110 SER A N 1
ATOM 817 C CA . SER A 1 110 ? 0.686 13.072 0.094 1.00 81.56 110 SER A CA 1
ATOM 818 C C . SER A 1 110 ? 0.857 13.133 1.621 1.00 81.56 110 SER A C 1
ATOM 820 O O . SER A 1 110 ? 0.165 12.432 2.351 1.00 81.56 110 SER A O 1
ATOM 822 N N . VAL A 1 111 ? 1.774 13.942 2.144 1.00 66.75 111 VAL A N 1
ATOM 823 C CA . VAL A 1 111 ? 2.004 14.112 3.594 1.00 66.75 111 VAL A CA 1
ATOM 824 C C . VAL A 1 111 ? 0.884 14.940 4.246 1.00 66.75 111 VAL A C 1
ATOM 826 O O . VAL A 1 111 ? 0.647 14.844 5.448 1.00 66.75 111 VAL A O 1
ATOM 829 N N . GLY A 1 112 ? 0.149 15.731 3.458 1.00 62.12 112 GLY A N 1
ATOM 830 C CA . GLY A 1 112 ? -0.995 16.524 3.911 1.00 62.12 112 GLY A CA 1
ATOM 831 C C . GLY A 1 112 ? -0.617 17.770 4.721 1.00 62.12 112 GLY A C 1
ATOM 832 O O . GLY A 1 112 ? -1.476 18.329 5.403 1.00 62.12 112 GLY A O 1
ATOM 833 N N . THR A 1 113 ? 0.645 18.205 4.656 1.00 62.06 113 THR A N 1
ATOM 834 C CA . THR A 1 113 ? 1.215 19.329 5.419 1.00 62.06 113 THR A CA 1
ATOM 835 C C . THR A 1 113 ? 1.605 20.514 4.525 1.00 62.06 113 THR A C 1
ATOM 837 O O . THR A 1 113 ? 1.656 20.422 3.298 1.00 62.06 113 THR A O 1
ATOM 840 N N . THR A 1 114 ? 1.895 21.668 5.132 1.00 56.22 114 THR A N 1
ATOM 841 C CA . THR A 1 114 ? 2.411 22.847 4.420 1.00 56.22 114 THR A CA 1
ATOM 842 C C . THR A 1 114 ? 3.782 22.529 3.807 1.00 56.22 114 THR A C 1
ATOM 844 O O . THR A 1 114 ? 4.750 22.350 4.539 1.00 56.22 114 THR A O 1
ATOM 847 N N . GLY A 1 115 ? 3.869 22.460 2.474 1.00 61.72 115 GLY A N 1
ATOM 848 C CA . GLY A 1 115 ? 5.086 22.079 1.735 1.00 61.72 115 GLY A CA 1
ATOM 849 C C . GLY A 1 115 ? 4.994 20.733 1.007 1.00 61.72 115 GLY A C 1
ATOM 850 O O . GLY A 1 115 ? 5.855 20.428 0.183 1.00 61.72 115 GLY A O 1
ATOM 851 N N . ASP A 1 116 ? 3.926 19.969 1.245 1.00 70.25 116 ASP A N 1
ATOM 852 C CA . ASP A 1 116 ? 3.663 18.681 0.596 1.00 70.25 116 ASP A CA 1
ATOM 853 C C . ASP A 1 116 ? 3.626 18.782 -0.940 1.00 70.25 116 ASP A C 1
ATOM 855 O O . ASP A 1 116 ? 4.191 17.939 -1.631 1.00 70.25 116 ASP A O 1
ATOM 859 N N . ASP A 1 117 ? 3.084 19.875 -1.486 1.00 72.31 117 ASP A N 1
ATOM 860 C CA . ASP A 1 117 ? 3.021 20.112 -2.936 1.00 72.31 117 ASP A CA 1
ATOM 861 C C . ASP A 1 117 ? 4.412 20.119 -3.599 1.00 72.31 117 ASP A C 1
ATOM 863 O O . ASP A 1 117 ? 4.585 19.606 -4.706 1.00 72.31 117 ASP A O 1
ATOM 867 N N . ALA A 1 118 ? 5.425 20.677 -2.924 1.00 77.69 118 ALA A N 1
ATOM 868 C CA . ALA A 1 118 ? 6.788 20.721 -3.447 1.00 77.69 118 ALA A CA 1
ATOM 869 C C . ALA A 1 118 ? 7.431 19.328 -3.443 1.00 77.69 118 ALA A C 1
ATOM 871 O O . ALA A 1 118 ? 8.034 18.928 -4.439 1.00 77.69 118 ALA A O 1
ATOM 872 N N . HIS A 1 119 ? 7.251 18.568 -2.358 1.00 77.12 119 HIS A N 1
ATOM 873 C CA . HIS A 1 119 ? 7.724 17.186 -2.269 1.00 77.12 119 HIS A CA 1
ATOM 874 C C . HIS A 1 119 ? 7.038 16.287 -3.300 1.00 77.12 119 HIS A C 1
ATOM 876 O O . HIS A 1 119 ? 7.707 15.531 -4.000 1.00 77.12 119 HIS A O 1
ATOM 882 N N . MET A 1 120 ? 5.721 16.424 -3.462 1.00 83.31 120 MET A N 1
ATOM 883 C CA . MET A 1 120 ? 4.961 15.671 -4.453 1.00 83.31 120 MET A CA 1
ATOM 884 C C . MET A 1 120 ? 5.423 15.989 -5.876 1.00 83.31 120 MET A C 1
ATOM 886 O O . MET A 1 120 ? 5.641 15.078 -6.673 1.00 83.31 120 MET A O 1
ATOM 890 N N . LYS A 1 121 ? 5.650 17.271 -6.189 1.00 82.94 121 LYS A N 1
ATOM 891 C CA . LYS A 1 121 ? 6.199 17.680 -7.485 1.00 82.94 121 LYS A CA 1
ATOM 892 C C . LYS A 1 121 ? 7.563 17.037 -7.749 1.00 82.94 121 LYS A C 1
ATOM 894 O O . LYS A 1 121 ? 7.749 16.448 -8.811 1.00 82.94 121 LYS A O 1
ATOM 899 N N . MET A 1 122 ? 8.483 17.102 -6.785 1.00 84.56 122 MET A N 1
ATOM 900 C CA . MET A 1 122 ? 9.807 16.479 -6.913 1.00 84.56 122 MET A CA 1
ATOM 901 C C . MET A 1 122 ? 9.714 14.966 -7.139 1.00 84.56 122 MET A C 1
ATOM 903 O O . MET A 1 122 ? 10.501 14.399 -7.897 1.00 84.56 122 MET A O 1
ATOM 907 N N . SER A 1 123 ? 8.751 14.300 -6.511 1.00 87.31 123 SER A N 1
ATOM 908 C CA . SER A 1 123 ? 8.586 12.851 -6.643 1.00 87.31 123 SER A CA 1
ATOM 909 C C . SER A 1 123 ? 7.912 12.429 -7.936 1.00 87.31 123 SER A C 1
ATOM 911 O O . SER A 1 123 ? 8.278 11.395 -8.490 1.00 87.31 123 SER A O 1
ATOM 913 N N . LEU A 1 124 ? 7.009 13.246 -8.478 1.00 88.94 124 LEU A N 1
ATOM 914 C CA . LEU A 1 124 ? 6.482 13.071 -9.832 1.00 88.94 124 LEU A CA 1
ATOM 915 C C . LEU A 1 124 ? 7.573 13.279 -10.891 1.00 88.94 124 LEU A C 1
ATOM 917 O O . LEU A 1 124 ? 7.666 12.490 -11.829 1.00 88.94 124 LEU A O 1
ATOM 921 N N . GLU A 1 125 ? 8.425 14.295 -10.725 1.00 88.38 125 GLU A N 1
ATOM 922 C CA . GLU A 1 125 ? 9.592 14.516 -11.590 1.00 88.38 125 GLU A CA 1
ATOM 923 C C . GLU A 1 125 ? 10.552 13.325 -11.520 1.00 88.38 125 GLU A C 1
ATOM 925 O O . GLU A 1 125 ? 10.919 12.769 -12.552 1.00 88.38 125 GLU A O 1
ATOM 930 N N . LYS A 1 126 ? 10.867 12.842 -10.314 1.00 90.69 126 LYS A N 1
ATOM 931 C CA . LYS A 1 126 ? 11.701 11.650 -10.147 1.00 90.69 126 LYS A CA 1
ATOM 932 C C . LYS A 1 126 ? 11.055 10.403 -10.754 1.00 90.69 126 LYS A C 1
ATOM 934 O O . LYS A 1 126 ? 11.761 9.605 -11.359 1.00 90.69 126 LYS A O 1
ATOM 939 N N . LEU A 1 127 ? 9.738 10.221 -10.622 1.00 90.75 127 LEU A N 1
ATOM 940 C CA . LEU A 1 127 ? 9.042 9.090 -11.239 1.00 90.75 127 LEU A CA 1
ATOM 941 C C . LEU A 1 127 ? 9.202 9.152 -12.754 1.00 90.75 127 LEU A C 1
ATOM 943 O O . LEU A 1 127 ? 9.569 8.150 -13.362 1.00 90.75 127 LEU A O 1
ATOM 947 N N . ARG A 1 128 ? 8.956 10.318 -13.355 1.00 89.88 128 ARG A N 1
ATOM 948 C CA . ARG A 1 128 ? 9.140 10.545 -14.789 1.00 89.88 128 ARG A CA 1
ATOM 949 C C . ARG A 1 128 ? 10.549 10.173 -15.227 1.00 89.88 128 ARG A C 1
ATOM 951 O O . ARG A 1 128 ? 10.712 9.391 -16.156 1.00 89.88 128 ARG A O 1
ATOM 958 N N . ASP A 1 129 ? 11.547 10.689 -14.523 1.00 89.88 129 ASP A N 1
ATOM 959 C CA . ASP A 1 129 ? 12.946 10.519 -14.896 1.00 89.88 129 ASP A CA 1
ATOM 960 C C . ASP A 1 129 ? 13.407 9.059 -14.729 1.00 89.88 129 ASP A C 1
ATOM 962 O O . ASP A 1 129 ? 14.144 8.558 -15.572 1.00 89.88 129 ASP A O 1
ATOM 966 N N . ARG A 1 130 ? 12.930 8.349 -13.693 1.00 90.81 130 ARG A N 1
ATOM 967 C CA . ARG A 1 130 ? 13.261 6.931 -13.454 1.00 90.81 130 ARG A CA 1
ATOM 968 C C . ARG A 1 130 ? 12.481 5.951 -14.334 1.00 90.81 130 ARG A C 1
ATOM 970 O O . ARG A 1 130 ? 12.956 4.854 -14.579 1.00 90.81 130 ARG A O 1
ATOM 977 N N . SER A 1 131 ? 11.265 6.294 -14.756 1.00 89.88 131 SER A N 1
ATOM 978 C CA . SER A 1 131 ? 10.391 5.382 -15.519 1.00 89.88 131 SER A CA 1
ATOM 979 C C . SER A 1 131 ? 10.401 5.634 -17.025 1.00 89.88 131 SER A C 1
ATOM 981 O O . SER A 1 131 ? 9.994 4.764 -17.790 1.00 89.88 131 SER A O 1
ATOM 983 N N . GLY A 1 132 ? 10.810 6.830 -17.452 1.00 86.56 132 GLY A N 1
ATOM 984 C CA . GLY A 1 132 ? 10.698 7.279 -18.836 1.00 86.56 132 GLY A CA 1
ATOM 985 C C . GLY A 1 132 ? 9.274 7.598 -19.296 1.00 86.56 132 GLY A C 1
ATOM 986 O O . GLY A 1 132 ? 9.077 7.831 -20.487 1.00 86.56 132 GLY A O 1
ATOM 987 N N . LEU A 1 133 ? 8.293 7.617 -18.385 1.00 86.31 133 LEU A N 1
ATOM 988 C CA . LEU A 1 133 ? 6.898 7.915 -18.712 1.00 86.31 133 LEU A CA 1
ATOM 989 C C . LEU A 1 133 ? 6.715 9.366 -19.162 1.00 86.31 133 LEU A C 1
ATOM 991 O O . LEU A 1 133 ? 7.350 10.282 -18.636 1.00 86.31 133 LEU A O 1
ATOM 995 N N . THR A 1 134 ? 5.796 9.600 -20.097 1.00 85.00 134 THR A N 1
ATOM 996 C CA . THR A 1 134 ? 5.408 10.963 -20.477 1.00 85.00 134 THR A CA 1
ATOM 997 C C . THR A 1 134 ? 4.519 11.608 -19.405 1.00 85.00 134 THR A C 1
ATOM 999 O O . THR A 1 134 ? 3.909 10.914 -18.583 1.00 85.00 134 THR A O 1
ATOM 1002 N N . PRO A 1 135 ? 4.385 12.948 -19.395 1.00 84.06 135 PRO A N 1
ATOM 1003 C CA . PRO A 1 135 ? 3.442 13.628 -18.509 1.00 84.06 135 PRO A CA 1
ATOM 1004 C C . PRO A 1 135 ? 1.999 13.118 -18.638 1.00 84.06 135 PRO A C 1
ATOM 1006 O O . PRO A 1 135 ? 1.291 13.021 -17.638 1.00 84.06 135 PRO A O 1
ATOM 1009 N N . GLU A 1 136 ? 1.558 12.768 -19.848 1.00 84.25 136 GLU A N 1
ATOM 1010 C CA . GLU A 1 136 ? 0.221 12.226 -20.106 1.00 84.25 136 GLU A CA 1
ATOM 1011 C C . GLU A 1 136 ? 0.051 10.827 -19.506 1.00 84.25 136 GLU A C 1
ATOM 1013 O O . GLU A 1 136 ? -0.980 10.539 -18.895 1.00 84.25 136 GLU A O 1
ATOM 1018 N N . GLU A 1 137 ? 1.068 9.973 -19.631 1.00 86.44 137 GLU A N 1
ATOM 1019 C CA . GLU A 1 137 ? 1.067 8.640 -19.028 1.00 86.44 137 GLU A CA 1
ATOM 1020 C C . GLU A 1 137 ? 1.031 8.738 -17.502 1.00 86.44 137 GLU A C 1
ATOM 1022 O O . GLU A 1 137 ? 0.182 8.105 -16.871 1.00 86.44 137 GLU A O 1
ATOM 1027 N N . ILE A 1 138 ? 1.858 9.606 -16.910 1.00 87.81 138 ILE A N 1
ATOM 1028 C CA . ILE A 1 138 ? 1.839 9.896 -15.470 1.00 87.81 138 ILE A CA 1
ATOM 1029 C C . ILE A 1 138 ? 0.456 10.378 -15.036 1.00 87.81 138 ILE A C 1
ATOM 1031 O O . ILE A 1 138 ? -0.103 9.834 -14.087 1.00 87.81 138 ILE A O 1
ATOM 1035 N N . ALA A 1 139 ? -0.137 11.340 -15.746 1.00 84.19 139 ALA A N 1
ATOM 1036 C CA . ALA A 1 139 ? -1.467 11.854 -15.422 1.00 84.19 139 ALA A CA 1
ATOM 1037 C C . ALA A 1 139 ? -2.569 10.781 -15.511 1.00 84.19 139 ALA A C 1
ATOM 1039 O O . ALA A 1 139 ? -3.592 10.894 -14.837 1.00 84.19 139 ALA A O 1
ATOM 1040 N N . SER A 1 140 ? -2.377 9.745 -16.335 1.00 87.12 140 SER A N 1
ATOM 1041 C CA . SER A 1 140 ? -3.320 8.630 -16.473 1.00 87.12 140 SER A CA 1
ATOM 1042 C C . SER A 1 140 ? -3.120 7.515 -15.437 1.00 87.12 140 SER A C 1
ATOM 1044 O O . SER A 1 140 ? -4.092 6.880 -15.025 1.00 87.12 140 SER A O 1
ATOM 1046 N N . LEU A 1 141 ? -1.876 7.278 -15.008 1.00 91.56 141 LEU A N 1
ATOM 1047 C CA . LEU A 1 141 ? -1.495 6.169 -14.127 1.00 91.56 141 LEU A CA 1
ATOM 1048 C C . LEU A 1 141 ? -1.465 6.563 -12.652 1.00 91.56 141 LEU A C 1
ATOM 1050 O O . LEU A 1 141 ? -1.711 5.718 -11.788 1.00 91.56 141 LEU A O 1
ATOM 1054 N N . VAL A 1 142 ? -1.141 7.822 -12.358 1.00 92.50 142 VAL A N 1
ATOM 1055 C CA . VAL A 1 142 ? -0.878 8.291 -11.001 1.00 92.50 142 VAL A CA 1
ATOM 1056 C C . VAL A 1 142 ? -2.116 8.935 -10.391 1.00 92.50 142 VAL A C 1
ATOM 1058 O O . VAL A 1 142 ? -2.709 9.863 -10.932 1.00 92.50 142 VAL A O 1
ATOM 1061 N N . THR A 1 143 ? -2.483 8.468 -9.202 1.00 92.00 143 THR A N 1
ATOM 1062 C CA . THR A 1 143 ? -3.429 9.137 -8.309 1.00 92.00 143 THR A CA 1
ATOM 1063 C C . THR A 1 143 ? -2.664 9.691 -7.114 1.00 92.00 143 THR A C 1
ATOM 1065 O O . THR A 1 143 ? -2.171 8.929 -6.285 1.00 92.00 143 THR A O 1
ATOM 1068 N N . VAL A 1 144 ? -2.604 11.018 -6.991 1.00 88.75 144 VAL A N 1
ATOM 1069 C CA . VAL A 1 144 ? -2.174 11.658 -5.742 1.00 88.75 144 VAL A CA 1
ATOM 1070 C C . VAL A 1 144 ? -3.341 11.609 -4.765 1.00 88.75 144 VAL A C 1
ATOM 1072 O O . VAL A 1 144 ? -4.460 12.025 -5.069 1.00 88.75 144 VAL A O 1
ATOM 1075 N N . SER A 1 145 ? -3.087 11.046 -3.596 1.00 84.44 145 SER A N 1
ATOM 1076 C CA . SER A 1 145 ? -4.088 10.765 -2.576 1.00 84.44 145 SER A CA 1
ATOM 1077 C C . SER A 1 145 ? -3.696 11.447 -1.268 1.00 84.44 145 SER A C 1
ATOM 1079 O O . SER A 1 145 ? -2.504 11.562 -0.981 1.00 84.44 145 SER A O 1
ATOM 1081 N N . PRO A 1 146 ? -4.666 11.917 -0.468 1.00 81.62 146 PRO A N 1
ATOM 1082 C CA . PRO A 1 146 ? -4.347 12.607 0.769 1.00 81.62 146 PRO A CA 1
ATOM 1083 C C . PRO A 1 146 ? -3.724 11.644 1.783 1.00 81.62 146 PRO A C 1
ATOM 1085 O O . PRO A 1 146 ? -4.200 10.519 1.959 1.00 81.62 146 PRO A O 1
ATOM 1088 N N . GLY A 1 147 ? -2.706 12.115 2.495 1.00 83.12 147 GLY A N 1
ATOM 1089 C CA . GLY A 1 147 ? -2.261 11.491 3.737 1.00 83.12 147 GLY A CA 1
ATOM 1090 C C . GLY A 1 147 ? -3.255 11.682 4.874 1.00 83.12 147 GLY A C 1
ATOM 1091 O O . GLY A 1 147 ? -4.235 12.427 4.774 1.00 83.12 147 GLY A O 1
ATOM 1092 N N . VAL A 1 148 ? -2.976 11.017 5.993 1.00 89.44 148 VAL A N 1
ATOM 1093 C CA . VAL A 1 148 ? -3.717 11.195 7.241 1.00 89.44 148 VAL A CA 1
ATOM 1094 C C . VAL A 1 148 ? -2.783 11.786 8.284 1.00 89.44 148 VAL A C 1
ATOM 1096 O O . VAL A 1 148 ? -1.842 11.139 8.728 1.00 89.44 148 VAL A O 1
ATOM 1099 N N . ASP A 1 149 ? -3.078 13.012 8.706 1.00 89.94 149 ASP A N 1
ATOM 1100 C CA . ASP A 1 149 ? -2.376 13.676 9.804 1.00 89.94 149 ASP A CA 1
ATOM 1101 C C . ASP A 1 149 ? -3.207 13.580 11.088 1.00 89.94 149 ASP A C 1
ATOM 1103 O O . ASP A 1 149 ? -4.191 14.302 11.261 1.00 89.94 149 ASP A O 1
ATOM 1107 N N . ALA A 1 150 ? -2.799 12.694 11.998 1.00 91.81 150 ALA A N 1
ATOM 1108 C CA . ALA A 1 150 ? -3.468 12.500 13.282 1.00 91.81 150 ALA A CA 1
ATOM 1109 C C . ALA A 1 150 ? -3.322 13.699 14.241 1.00 91.81 150 ALA A C 1
ATOM 1111 O O . ALA A 1 150 ? -4.106 13.827 15.183 1.00 91.81 150 ALA A O 1
ATOM 1112 N N . THR A 1 151 ? -2.347 14.590 14.024 1.00 91.00 151 THR A N 1
ATOM 1113 C CA . THR A 1 151 ? -2.192 15.817 14.826 1.00 91.00 151 THR A CA 1
ATOM 1114 C C . THR A 1 151 ? -3.233 16.875 14.463 1.00 91.00 151 THR A C 1
ATOM 1116 O O . THR A 1 151 ? -3.609 17.683 15.314 1.00 91.00 151 THR A O 1
ATOM 1119 N N . ALA A 1 152 ? -3.752 16.819 13.233 1.00 90.00 152 ALA A N 1
ATOM 1120 C CA . ALA A 1 152 ? -4.789 17.707 12.727 1.00 90.00 152 ALA A CA 1
ATOM 1121 C C . ALA A 1 152 ? -6.216 17.245 13.062 1.00 90.00 152 ALA A C 1
ATOM 1123 O O . ALA A 1 152 ? -7.179 17.919 12.687 1.00 90.00 152 ALA A O 1
ATOM 1124 N N . TRP A 1 153 ? -6.397 16.114 13.754 1.00 93.31 153 TRP A N 1
ATOM 1125 C CA . TRP A 1 153 ? -7.727 15.664 14.171 1.00 93.31 153 TRP A CA 1
ATOM 1126 C C . TRP A 1 153 ? -8.401 16.708 15.068 1.00 93.31 153 TRP A C 1
ATOM 1128 O O . TRP A 1 153 ? -7.723 17.311 15.901 1.00 93.31 153 TRP A O 1
ATOM 1138 N N . PRO A 1 154 ? -9.712 16.959 14.890 1.00 94.56 154 PRO A N 1
ATOM 1139 C CA . PRO A 1 154 ? -10.665 16.198 14.067 1.00 94.56 154 PRO A CA 1
ATOM 1140 C C . PRO A 1 154 ? -10.756 16.604 12.578 1.00 94.56 154 PRO A C 1
ATOM 1142 O O . PRO A 1 154 ? -11.535 16.001 11.842 1.00 94.56 154 PRO A O 1
ATOM 1145 N N . ASN A 1 155 ? -9.978 17.580 12.099 1.00 91.00 155 ASN A N 1
ATOM 1146 C CA . ASN A 1 155 ? -10.198 18.232 10.796 1.00 91.00 155 ASN A CA 1
ATOM 1147 C C . ASN A 1 155 ? -10.125 17.295 9.575 1.00 91.00 155 ASN A C 1
ATOM 1149 O O . ASN A 1 155 ? -10.812 17.543 8.588 1.00 91.00 155 ASN A O 1
ATOM 1153 N N . ASN A 1 156 ? -9.315 16.233 9.625 1.00 88.69 156 ASN A N 1
ATOM 1154 C CA . ASN A 1 156 ? -9.202 15.224 8.558 1.00 88.69 156 ASN A CA 1
ATOM 1155 C C . ASN A 1 156 ? -9.535 13.793 9.043 1.00 88.69 156 ASN A C 1
ATOM 1157 O O . ASN A 1 156 ? -9.219 12.813 8.364 1.00 88.69 156 ASN A O 1
ATOM 1161 N N . ALA A 1 157 ? -10.187 13.645 10.205 1.00 93.12 157 ALA A N 1
ATOM 1162 C CA . ALA A 1 157 ? -10.501 12.333 10.787 1.00 93.12 157 ALA A CA 1
ATOM 1163 C C . ALA A 1 157 ? -11.468 11.502 9.916 1.00 93.12 157 ALA A C 1
ATOM 1165 O O . ALA A 1 157 ? -11.503 10.276 10.004 1.00 93.12 157 ALA A O 1
ATOM 1166 N N . ASN A 1 158 ? -12.207 12.147 9.009 1.00 94.56 158 ASN A N 1
ATOM 1167 C CA . ASN A 1 158 ? -13.044 11.483 8.010 1.00 94.56 158 ASN A CA 1
ATOM 1168 C C . ASN A 1 158 ? -12.240 10.588 7.043 1.00 94.56 158 ASN A C 1
ATOM 1170 O O . ASN A 1 158 ? -12.786 9.615 6.521 1.00 94.56 158 ASN A O 1
ATOM 1174 N N . LEU A 1 159 ? -10.956 10.889 6.806 1.00 94.62 159 LEU A N 1
ATOM 1175 C CA . LEU A 1 159 ? -10.068 10.026 6.020 1.00 94.62 159 LEU A CA 1
ATOM 1176 C C . LEU A 1 159 ? -9.777 8.724 6.775 1.00 94.62 159 LEU A C 1
ATOM 1178 O O . LEU A 1 159 ? -9.875 7.640 6.202 1.00 94.62 159 LEU A O 1
ATOM 1182 N N . ALA A 1 160 ? -9.518 8.822 8.080 1.00 95.88 160 ALA A N 1
ATOM 1183 C CA . ALA A 1 160 ? -9.351 7.663 8.950 1.00 95.88 160 ALA A CA 1
ATOM 1184 C C . ALA A 1 160 ? -10.644 6.833 9.052 1.00 95.88 160 ALA A C 1
ATOM 1186 O O . ALA A 1 160 ? -10.587 5.606 9.014 1.00 95.88 160 ALA A O 1
ATOM 1187 N N . ASP A 1 161 ? -11.817 7.475 9.094 1.00 97.38 161 ASP A N 1
ATOM 1188 C CA . ASP A 1 161 ? -13.108 6.775 9.035 1.00 97.38 161 ASP A CA 1
ATOM 1189 C C . ASP A 1 161 ? -13.295 5.987 7.740 1.00 97.38 161 ASP A C 1
ATOM 1191 O O . ASP A 1 161 ? -13.737 4.836 7.777 1.00 97.38 161 ASP A O 1
ATOM 1195 N N . PHE A 1 162 ? -12.954 6.588 6.597 1.00 97.38 162 PHE A N 1
ATOM 1196 C CA . PHE A 1 162 ? -12.988 5.886 5.319 1.00 97.38 162 PHE A CA 1
ATOM 1197 C C . PHE A 1 162 ? -12.044 4.683 5.337 1.00 97.38 162 PHE A C 1
ATOM 1199 O O . PHE A 1 162 ? -12.461 3.586 4.971 1.00 97.38 162 PHE A O 1
ATOM 1206 N N . ALA A 1 163 ? -10.815 4.875 5.819 1.00 97.19 163 ALA A N 1
ATOM 1207 C CA . ALA A 1 163 ? -9.770 3.860 5.859 1.00 97.19 163 ALA A CA 1
ATOM 1208 C C . ALA A 1 163 ? -10.182 2.578 6.606 1.00 97.19 163 ALA A C 1
ATOM 1210 O O . ALA A 1 163 ? -9.816 1.477 6.200 1.00 97.19 163 ALA A O 1
ATOM 1211 N N . VAL A 1 164 ? -10.980 2.700 7.674 1.00 97.94 164 VAL A N 1
ATOM 1212 C CA . VAL A 1 164 ? -11.402 1.556 8.504 1.00 97.94 164 VAL A CA 1
ATOM 1213 C C . VAL A 1 164 ? -12.848 1.119 8.281 1.00 97.94 164 VAL A C 1
ATOM 1215 O O . VAL A 1 164 ? -13.331 0.254 9.012 1.00 97.94 164 VAL A O 1
ATOM 1218 N N . LYS A 1 165 ? -13.571 1.680 7.304 1.00 98.00 165 LYS A N 1
ATOM 1219 C CA . LYS A 1 165 ? -15.024 1.462 7.168 1.00 98.00 165 LYS A CA 1
ATOM 1220 C C . LYS A 1 165 ? -15.408 -0.020 7.039 1.00 98.00 165 LYS A C 1
ATOM 1222 O O . LYS A 1 165 ? -16.339 -0.472 7.709 1.00 98.00 165 LYS A O 1
ATOM 1227 N N . ASP A 1 166 ? -14.666 -0.788 6.240 1.00 98.19 166 ASP A N 1
ATOM 1228 C CA . ASP A 1 166 ? -14.959 -2.206 6.013 1.00 98.19 166 ASP A CA 1
ATOM 1229 C C . ASP A 1 166 ? -14.456 -3.067 7.169 1.00 98.19 166 ASP A C 1
ATOM 1231 O O . ASP A 1 166 ? -15.145 -3.996 7.584 1.00 98.19 166 ASP A O 1
ATOM 1235 N N . VAL A 1 167 ? -13.304 -2.722 7.752 1.00 98.31 167 VAL A N 1
ATOM 1236 C CA . VAL A 1 167 ? -12.790 -3.383 8.961 1.00 98.31 167 VAL A CA 1
ATOM 1237 C C . VAL A 1 167 ? -13.778 -3.229 10.109 1.00 98.31 167 VAL A C 1
ATOM 1239 O O . VAL A 1 167 ? -14.081 -4.203 10.787 1.00 98.31 167 VAL A O 1
ATOM 1242 N N . ARG A 1 168 ? -14.341 -2.031 10.298 1.00 98.06 168 ARG A N 1
ATOM 1243 C CA . ARG A 1 168 ? -15.368 -1.758 11.309 1.00 98.06 168 ARG A CA 1
ATOM 1244 C C . ARG A 1 168 ? -16.622 -2.600 11.068 1.00 98.06 168 ARG A C 1
ATOM 1246 O O . ARG A 1 168 ? -17.203 -3.104 12.026 1.00 98.06 168 ARG A O 1
ATOM 1253 N N . LYS A 1 169 ? -17.033 -2.769 9.806 1.00 98.19 169 LYS A N 1
ATOM 1254 C CA . LYS A 1 169 ? -18.158 -3.639 9.438 1.00 98.19 169 LYS A CA 1
ATOM 1255 C C . LYS A 1 169 ? -17.866 -5.106 9.785 1.00 98.19 169 LYS A C 1
ATOM 1257 O O . LYS A 1 169 ? -18.660 -5.711 10.496 1.00 98.19 169 LYS A O 1
ATOM 1262 N N . MET A 1 170 ? -16.719 -5.635 9.359 1.00 98.31 170 MET A N 1
ATOM 1263 C CA . MET A 1 170 ? -16.307 -7.019 9.639 1.00 98.31 170 MET A CA 1
ATOM 1264 C C . MET A 1 170 ? -16.102 -7.274 11.137 1.00 98.31 170 MET A C 1
ATOM 1266 O O . MET A 1 170 ? -16.503 -8.307 11.658 1.00 98.31 170 MET A O 1
ATOM 1270 N N . ALA A 1 171 ? -15.546 -6.308 11.870 1.00 97.50 171 ALA A N 1
ATOM 1271 C CA . ALA A 1 171 ? -15.397 -6.396 13.319 1.00 97.50 171 ALA A CA 1
ATOM 1272 C C . ALA A 1 171 ? -16.761 -6.560 14.000 1.00 97.50 171 ALA A C 1
ATOM 1274 O O . ALA A 1 171 ? -16.917 -7.425 14.856 1.00 97.50 171 ALA A O 1
ATOM 1275 N N . LYS A 1 172 ? -17.768 -5.795 13.558 1.00 97.69 172 LYS A N 1
ATOM 1276 C CA . LYS A 1 172 ? -19.142 -5.917 14.057 1.00 97.69 172 LYS A CA 1
ATOM 1277 C C . LYS A 1 172 ? -19.746 -7.289 13.757 1.00 97.69 172 LYS A C 1
ATOM 1279 O O . LYS A 1 172 ? -20.411 -7.852 14.621 1.00 97.69 172 LYS A O 1
ATOM 1284 N N . GLU A 1 173 ? -19.512 -7.826 12.562 1.00 97.38 173 GLU A N 1
ATOM 1285 C CA . GLU A 1 173 ? -19.923 -9.190 12.186 1.00 97.38 173 GLU A CA 1
ATOM 1286 C C . GLU A 1 173 ? -19.244 -10.246 13.080 1.00 97.38 173 GLU A C 1
ATOM 1288 O O . GLU A 1 173 ? -19.868 -11.236 13.450 1.00 97.38 173 GLU A O 1
ATOM 1293 N N . ASN A 1 174 ? -18.019 -9.971 13.533 1.00 94.88 174 ASN A N 1
ATOM 1294 C CA . ASN A 1 174 ? -17.273 -10.767 14.508 1.00 94.88 174 ASN A CA 1
ATOM 1295 C C . ASN A 1 174 ? -17.642 -10.485 15.982 1.00 94.88 174 ASN A C 1
ATOM 1297 O O . ASN A 1 174 ? -16.935 -10.940 16.883 1.00 94.88 174 ASN A O 1
ATOM 1301 N N . GLY A 1 175 ? -18.706 -9.718 16.249 1.00 96.44 175 GLY A N 1
ATOM 1302 C CA . GLY A 1 175 ? -19.144 -9.374 17.607 1.00 96.44 175 GLY A CA 1
ATOM 1303 C C . GLY A 1 175 ? -18.230 -8.391 18.347 1.00 96.44 175 GLY A C 1
ATOM 1304 O O . GLY A 1 175 ? -18.262 -8.348 19.572 1.00 96.44 175 GLY A O 1
ATOM 1305 N N . LYS A 1 176 ? -17.413 -7.621 17.620 1.00 95.50 176 LYS A N 1
ATOM 1306 C CA . LYS A 1 176 ? -16.449 -6.646 18.149 1.00 95.50 176 LYS A CA 1
ATOM 1307 C C . LYS A 1 176 ? -16.757 -5.228 17.695 1.00 95.50 176 LYS A C 1
ATOM 1309 O O . LYS A 1 176 ? -17.434 -4.976 16.699 1.00 95.50 176 LYS A O 1
ATOM 1314 N N . THR A 1 177 ? -16.172 -4.278 18.398 1.00 95.62 177 THR A N 1
ATOM 1315 C CA . THR A 1 177 ? -16.140 -2.861 18.047 1.00 95.62 177 THR A CA 1
ATOM 1316 C C . THR A 1 177 ? -14.724 -2.432 17.673 1.00 95.62 177 THR A C 1
ATOM 1318 O O . THR A 1 177 ? -13.746 -3.098 18.009 1.00 95.62 177 THR A O 1
ATOM 1321 N N . LEU A 1 178 ? -14.585 -1.289 16.991 1.00 93.38 178 LEU A N 1
ATOM 1322 C CA . LEU A 1 178 ? -13.259 -0.751 16.663 1.00 93.38 178 LEU A CA 1
ATOM 1323 C C . LEU A 1 178 ? -12.448 -0.419 17.930 1.00 93.38 178 LEU A C 1
ATOM 1325 O O . LEU A 1 178 ? -11.231 -0.549 17.924 1.00 93.38 178 LEU A O 1
ATOM 1329 N N . MET A 1 179 ? -13.129 -0.064 19.026 1.00 94.88 179 MET A N 1
ATOM 1330 C CA . MET A 1 179 ? -12.536 0.185 20.345 1.00 94.88 179 MET A CA 1
ATOM 1331 C C . MET A 1 179 ? -11.794 -1.021 20.940 1.00 94.88 179 MET A C 1
ATOM 1333 O O . MET A 1 179 ? -10.921 -0.837 21.783 1.00 94.88 179 MET A O 1
ATOM 1337 N N . GLU A 1 180 ? -12.119 -2.239 20.508 1.00 94.69 180 GLU A N 1
ATOM 1338 C CA . GLU A 1 180 ? -11.472 -3.479 20.961 1.00 94.69 180 GLU A CA 1
ATOM 1339 C C . GLU A 1 180 ? -10.289 -3.893 20.077 1.00 94.69 180 GLU A C 1
ATOM 1341 O O . GLU A 1 180 ? -9.644 -4.913 20.334 1.00 94.69 180 GLU A O 1
ATOM 1346 N N . LEU A 1 181 ? -10.016 -3.133 19.014 1.00 94.75 181 LEU A N 1
ATOM 1347 C CA . LEU A 1 181 ? -9.000 -3.443 18.021 1.00 94.75 181 LEU A CA 1
ATOM 1348 C C . LEU A 1 181 ? -7.795 -2.508 18.216 1.00 94.75 181 LEU A C 1
ATOM 1350 O O . LEU A 1 181 ? -7.890 -1.322 17.890 1.00 94.75 181 LEU A O 1
ATOM 1354 N N . PRO A 1 182 ? -6.650 -3.019 18.715 1.00 93.44 182 PRO A N 1
ATOM 1355 C CA . PRO A 1 182 ? -5.419 -2.253 18.875 1.00 93.44 182 PRO A CA 1
ATOM 1356 C C . PRO A 1 182 ? -5.066 -1.424 17.641 1.00 93.44 182 PRO A C 1
ATOM 1358 O O . PRO A 1 182 ? -5.303 -1.851 16.508 1.00 93.44 182 PRO A O 1
ATOM 1361 N N . TRP A 1 183 ? -4.516 -0.231 17.887 1.00 94.94 183 TRP A N 1
ATOM 1362 C CA . TRP A 1 183 ? -4.195 0.818 16.906 1.00 94.94 183 TRP A CA 1
ATOM 1363 C C . TRP A 1 183 ? -5.386 1.404 16.122 1.00 94.94 183 TRP A C 1
ATOM 1365 O O . TRP A 1 183 ? -5.438 2.611 15.886 1.00 94.94 183 TRP A O 1
ATOM 1375 N N . LEU A 1 184 ? -6.402 0.606 15.803 1.00 97.31 184 LEU A N 1
ATOM 1376 C CA . LEU A 1 184 ? -7.627 1.070 15.150 1.00 97.31 184 LEU A CA 1
ATOM 1377 C C . LEU A 1 184 ? -8.581 1.769 16.131 1.00 97.31 184 LEU A C 1
ATOM 1379 O O . LEU A 1 184 ? -9.272 2.721 15.776 1.00 97.31 184 LEU A O 1
ATOM 1383 N N . GLN A 1 185 ? -8.563 1.364 17.401 1.00 96.44 185 GLN A N 1
ATOM 1384 C CA . GLN A 1 185 ? -9.320 1.997 18.484 1.00 96.44 185 GLN A CA 1
ATOM 1385 C C . GLN A 1 185 ? -8.981 3.480 18.676 1.00 96.44 185 GLN A C 1
ATOM 1387 O O . GLN A 1 185 ? -9.777 4.225 19.239 1.00 96.44 185 GLN A O 1
ATOM 1392 N N . ILE A 1 186 ? -7.806 3.923 18.216 1.00 96.69 186 ILE A N 1
ATOM 1393 C CA . ILE A 1 186 ? -7.306 5.289 18.408 1.00 96.69 186 ILE A CA 1
ATOM 1394 C C . ILE A 1 186 ? -8.257 6.323 17.791 1.00 96.69 186 ILE A C 1
ATOM 1396 O O . ILE A 1 186 ? -8.462 7.384 18.379 1.00 96.69 186 ILE A O 1
ATOM 1400 N N . LEU A 1 187 ? -8.885 6.003 16.654 1.00 96.88 187 LEU A N 1
ATOM 1401 C CA . LEU A 1 187 ? -9.866 6.879 16.013 1.00 96.88 187 LEU A CA 1
ATOM 1402 C C . LEU A 1 187 ? -11.102 7.098 16.895 1.00 96.88 187 LEU A C 1
ATOM 1404 O O . LEU A 1 187 ? -11.558 8.228 17.060 1.00 96.88 187 LEU A O 1
ATOM 1408 N N . ASP A 1 188 ? -11.634 6.031 17.491 1.00 96.44 188 ASP A N 1
ATOM 1409 C CA . ASP A 1 188 ? -12.805 6.129 18.367 1.00 96.44 188 ASP A CA 1
ATOM 1410 C C . ASP A 1 188 ? -12.441 6.773 19.716 1.00 96.44 188 ASP A C 1
ATOM 1412 O O . ASP A 1 188 ? -13.220 7.568 20.240 1.00 96.44 188 ASP A O 1
ATOM 1416 N N . LEU A 1 189 ? -11.232 6.529 20.233 1.00 96.06 189 LEU A N 1
ATOM 1417 C CA . LEU A 1 189 ? -10.705 7.220 21.414 1.00 96.06 189 LEU A CA 1
ATOM 1418 C C . LEU A 1 189 ? -10.573 8.732 21.195 1.00 96.06 189 LEU A C 1
ATOM 1420 O O . LEU A 1 189 ? -10.899 9.504 22.096 1.00 96.06 189 LEU A O 1
ATOM 1424 N N . ALA A 1 190 ? -10.115 9.163 20.016 1.00 96.38 190 ALA A N 1
ATOM 1425 C CA . ALA A 1 190 ? -10.037 10.580 19.671 1.00 96.38 190 ALA A CA 1
ATOM 1426 C C . ALA A 1 190 ? -11.431 11.223 19.625 1.00 96.38 190 ALA A C 1
ATOM 1428 O O . ALA A 1 190 ? -11.639 12.292 20.188 1.00 96.38 190 ALA A O 1
ATOM 1429 N N . LYS A 1 191 ? -12.424 10.531 19.050 1.00 95.31 191 LYS A N 1
ATOM 1430 C CA . LYS A 1 191 ? -13.825 10.991 19.012 1.00 95.31 191 LYS A CA 1
ATOM 1431 C C . LYS A 1 191 ? -14.489 11.095 20.385 1.00 95.31 191 LYS A C 1
ATOM 1433 O O . LYS A 1 191 ? -15.467 11.821 20.524 1.00 95.31 191 LYS A O 1
ATOM 1438 N N . GLN A 1 192 ? -13.988 10.366 21.381 1.00 95.12 192 GLN A N 1
ATOM 1439 C CA . GLN A 1 192 ? -14.445 10.476 22.769 1.00 95.12 192 GLN A CA 1
ATOM 1440 C C . GLN A 1 192 ? -13.819 11.665 23.511 1.00 95.12 192 GLN A C 1
ATOM 1442 O O . GLN A 1 192 ? -14.301 12.021 24.586 1.00 95.12 192 GLN A O 1
ATOM 1447 N N . GLN A 1 193 ? -12.759 12.286 22.978 1.00 95.44 193 GLN A N 1
ATOM 1448 C CA . GLN A 1 193 ? -12.205 13.501 23.571 1.00 95.44 193 GLN A CA 1
ATOM 1449 C C . GLN A 1 193 ? -13.135 14.697 23.311 1.00 95.44 193 GLN A C 1
ATOM 1451 O O . GLN A 1 193 ? -13.666 14.817 22.205 1.00 95.44 193 GLN A O 1
ATOM 1456 N N . PRO A 1 194 ? -13.288 15.630 24.271 1.00 94.56 194 PRO A N 1
ATOM 1457 C CA . PRO A 1 194 ? -14.124 16.820 24.087 1.00 94.56 194 PRO A CA 1
ATOM 1458 C C . PRO A 1 194 ? -13.728 17.684 22.882 1.00 94.56 194 PRO A C 1
ATOM 1460 O O . PRO A 1 194 ? -14.574 18.348 22.294 1.00 94.56 194 PRO A O 1
ATOM 1463 N N . ASP A 1 195 ? -12.444 17.683 22.520 1.00 94.06 195 ASP A N 1
ATOM 1464 C CA . ASP A 1 195 ? -11.892 18.432 21.390 1.00 94.06 195 ASP A CA 1
ATOM 1465 C C . ASP A 1 195 ? -11.730 17.585 20.114 1.00 94.06 195 ASP A C 1
ATOM 1467 O O . ASP A 1 195 ? -11.254 18.094 19.100 1.00 94.06 195 ASP A O 1
ATOM 1471 N N . GLY A 1 196 ? -12.111 16.301 20.149 1.00 94.75 196 GLY A N 1
ATOM 1472 C CA . GLY A 1 196 ? -11.955 15.364 19.035 1.00 94.75 196 GLY A CA 1
ATOM 1473 C C . GLY A 1 196 ? -10.500 15.037 18.677 1.00 94.75 196 GLY A C 1
ATOM 1474 O O . GLY A 1 196 ? -10.251 14.463 17.614 1.00 94.75 196 GLY A O 1
ATOM 1475 N N . LYS A 1 197 ? -9.531 15.441 19.511 1.00 96.06 197 LYS A N 1
ATOM 1476 C CA . LYS A 1 197 ? -8.102 15.288 19.224 1.00 96.06 197 LYS A CA 1
ATOM 1477 C C . LYS A 1 197 ? -7.578 13.935 19.668 1.00 96.06 197 LYS A C 1
ATOM 1479 O O . LYS A 1 197 ? -8.164 13.223 20.479 1.00 96.06 197 LYS A O 1
ATOM 1484 N N . LEU A 1 198 ? -6.389 13.615 19.169 1.00 93.69 198 LEU A N 1
ATOM 1485 C CA . LEU A 1 198 ? -5.638 12.453 19.608 1.00 93.69 198 LEU A CA 1
ATOM 1486 C C . LEU A 1 198 ? -5.398 12.501 21.139 1.00 93.69 198 LEU A C 1
ATOM 1488 O O . LEU A 1 198 ? -4.917 13.533 21.645 1.00 93.69 198 LEU A O 1
ATOM 1492 N N . PRO A 1 199 ? -5.692 11.412 21.883 1.00 92.06 199 PRO A N 1
ATOM 1493 C CA . PRO A 1 199 ? -5.442 11.358 23.322 1.00 92.06 199 PRO A CA 1
ATOM 1494 C C . PRO A 1 199 ? -3.969 11.618 23.648 1.00 92.06 199 PRO A C 1
ATOM 1496 O O . PRO A 1 199 ? -3.080 11.263 22.870 1.00 92.06 199 PRO A O 1
ATOM 1499 N N . THR A 1 200 ? -3.698 12.241 24.796 1.00 90.75 200 THR A N 1
ATOM 1500 C CA . THR A 1 200 ? -2.360 12.734 25.170 1.00 90.75 200 THR A CA 1
ATOM 1501 C C . THR A 1 200 ? -1.271 11.664 25.075 1.00 90.75 200 THR A C 1
ATOM 1503 O O . THR A 1 200 ? -0.179 11.947 24.586 1.00 90.75 200 THR A O 1
ATOM 1506 N N . GLU A 1 201 ? -1.571 10.435 25.484 1.00 88.19 201 GLU A N 1
ATOM 1507 C CA . GLU A 1 201 ? -0.665 9.286 25.431 1.00 88.19 201 GLU A CA 1
ATOM 1508 C C . GLU A 1 201 ? -0.258 8.887 24.004 1.00 88.19 201 GLU A C 1
ATOM 1510 O O . GLU A 1 201 ? 0.846 8.390 23.801 1.00 88.19 201 GLU A O 1
ATOM 1515 N N . TRP A 1 202 ? -1.101 9.165 23.008 1.00 90.62 202 TRP A N 1
ATOM 1516 C CA . TRP A 1 202 ? -0.853 8.841 21.603 1.00 90.62 202 TRP A CA 1
ATOM 1517 C C . TRP A 1 202 ? -0.183 9.984 20.839 1.00 90.62 202 TRP A C 1
ATOM 1519 O O . TRP A 1 202 ? 0.331 9.765 19.747 1.00 90.62 202 TRP A O 1
ATOM 1529 N N . ARG A 1 203 ? -0.118 11.199 21.402 1.00 89.94 203 ARG A N 1
ATOM 1530 C CA . ARG A 1 203 ? 0.454 12.377 20.717 1.00 89.94 203 ARG A CA 1
ATOM 1531 C C . ARG A 1 203 ? 1.913 12.191 20.312 1.00 89.94 203 ARG A C 1
ATOM 1533 O O . ARG A 1 203 ? 2.297 12.645 19.237 1.00 89.94 203 ARG A O 1
ATOM 1540 N N . ARG A 1 204 ? 2.705 11.475 21.119 1.00 89.25 204 ARG A N 1
ATOM 1541 C CA . ARG A 1 204 ? 4.105 11.138 20.790 1.00 89.25 204 ARG A CA 1
ATOM 1542 C C . ARG A 1 204 ? 4.235 10.141 19.636 1.00 89.25 204 ARG A C 1
ATOM 1544 O O . ARG A 1 204 ? 5.259 10.129 18.972 1.00 89.25 204 ARG A O 1
ATOM 1551 N N . LEU A 1 205 ? 3.192 9.352 19.385 1.00 89.44 205 LEU A N 1
ATOM 1552 C CA . LEU A 1 205 ? 3.113 8.374 18.298 1.00 89.44 205 LEU A CA 1
ATOM 1553 C C . LEU A 1 205 ? 2.234 8.870 17.142 1.00 89.44 205 LEU A C 1
ATOM 1555 O O . LEU A 1 205 ? 1.880 8.092 16.262 1.00 89.44 205 LEU A O 1
ATOM 1559 N N . SER A 1 206 ? 1.867 10.154 17.133 1.00 91.38 206 SER A N 1
ATOM 1560 C CA . SER A 1 206 ? 0.934 10.732 16.159 1.00 91.38 206 SER A CA 1
ATOM 1561 C C . SER A 1 206 ? 1.370 10.515 14.711 1.00 91.38 206 SER A C 1
ATOM 1563 O O . SER A 1 206 ? 0.522 10.224 13.873 1.00 91.38 206 SER A O 1
ATOM 1565 N N . HIS A 1 207 ? 2.676 10.566 14.438 1.00 88.94 207 HIS A N 1
ATOM 1566 C CA . HIS A 1 207 ? 3.233 10.226 13.132 1.00 88.94 207 HIS A CA 1
ATOM 1567 C C . HIS A 1 207 ? 2.914 8.775 12.733 1.00 88.94 207 HIS A C 1
ATOM 1569 O O . HIS A 1 207 ? 2.321 8.559 11.684 1.00 88.94 207 HIS A O 1
ATOM 1575 N N . HIS A 1 208 ? 3.184 7.788 13.596 1.00 90.62 208 HIS A N 1
ATOM 1576 C CA . HIS A 1 208 ? 2.875 6.377 13.317 1.00 90.62 208 HIS A CA 1
ATOM 1577 C C . HIS A 1 208 ? 1.371 6.110 13.183 1.00 90.62 208 HIS A C 1
ATOM 1579 O O . HIS A 1 208 ? 0.960 5.290 12.363 1.00 90.62 208 HIS A O 1
ATOM 1585 N N . VAL A 1 209 ? 0.543 6.810 13.966 1.00 93.81 209 VAL A N 1
ATOM 1586 C CA . VAL A 1 209 ? -0.918 6.764 13.817 1.00 93.81 209 VAL A CA 1
ATOM 1587 C C . VAL A 1 209 ? -1.313 7.299 12.439 1.00 93.81 209 VAL A C 1
ATOM 1589 O O . VAL A 1 209 ? -2.044 6.627 11.717 1.00 93.81 209 VAL A O 1
ATOM 1592 N N . GLY A 1 210 ? -0.801 8.467 12.050 1.00 92.69 210 GLY A N 1
ATOM 1593 C CA . GLY A 1 210 ? -1.035 9.060 10.734 1.00 92.69 210 GLY A CA 1
ATOM 1594 C C . GLY A 1 210 ? -0.624 8.135 9.588 1.00 92.69 210 GLY A C 1
ATOM 1595 O O . GLY A 1 210 ? -1.458 7.818 8.741 1.00 92.69 210 GLY A O 1
ATOM 1596 N N . CYS A 1 211 ? 0.607 7.611 9.622 1.00 91.69 211 CYS A N 1
ATOM 1597 C CA . CYS A 1 211 ? 1.111 6.635 8.654 1.00 91.69 211 CYS A CA 1
ATOM 1598 C C . CYS A 1 211 ? 0.182 5.422 8.542 1.00 91.69 211 CYS A C 1
ATOM 1600 O O . CYS A 1 211 ? -0.264 5.100 7.442 1.00 91.69 211 CYS A O 1
ATOM 1602 N N . LEU A 1 212 ? -0.199 4.794 9.664 1.00 95.00 212 LEU A N 1
ATOM 1603 C CA . LEU A 1 212 ? -1.133 3.665 9.646 1.00 95.00 212 LEU A CA 1
ATOM 1604 C C . LEU A 1 212 ? -2.415 4.015 8.880 1.00 95.00 212 LEU A C 1
ATOM 1606 O O . LEU A 1 212 ? -2.756 3.332 7.917 1.00 95.00 212 LEU A O 1
ATOM 1610 N N . TYR A 1 213 ? -3.119 5.081 9.268 1.00 95.94 213 TYR A N 1
ATOM 1611 C CA . TYR A 1 213 ? -4.383 5.429 8.612 1.00 95.94 213 TYR A CA 1
ATOM 1612 C C . TYR A 1 213 ? -4.201 5.886 7.159 1.00 95.94 213 TYR A C 1
ATOM 1614 O O . TYR A 1 213 ? -5.103 5.654 6.355 1.00 95.94 213 TYR A O 1
ATOM 1622 N N . ALA A 1 214 ? -3.058 6.471 6.795 1.00 94.12 214 ALA A N 1
ATOM 1623 C CA . ALA A 1 214 ? -2.739 6.824 5.414 1.00 94.12 214 ALA A CA 1
ATOM 1624 C C . ALA A 1 214 ? -2.611 5.575 4.527 1.00 94.12 214 ALA A C 1
ATOM 1626 O O . ALA A 1 214 ? -3.225 5.514 3.461 1.00 94.12 214 ALA A O 1
ATOM 1627 N N . HIS A 1 215 ? -1.909 4.538 4.993 1.00 96.12 215 HIS A N 1
ATOM 1628 C CA . HIS A 1 215 ? -1.822 3.255 4.289 1.00 96.12 215 HIS A CA 1
ATOM 1629 C C . HIS A 1 215 ? -3.178 2.547 4.211 1.00 96.12 215 HIS A C 1
ATOM 1631 O O . HIS A 1 215 ? -3.595 2.123 3.131 1.00 96.12 215 HIS A O 1
ATOM 1637 N N . LEU A 1 216 ? -3.916 2.487 5.326 1.00 97.19 216 LEU A N 1
ATOM 1638 C CA . LEU A 1 216 ? -5.265 1.911 5.355 1.00 97.19 216 LEU A CA 1
ATOM 1639 C C . LEU A 1 216 ? -6.214 2.619 4.376 1.00 97.19 216 LEU A C 1
ATOM 1641 O O . LEU A 1 216 ? -7.021 1.963 3.713 1.00 97.19 216 LEU A O 1
ATOM 1645 N N . PHE A 1 217 ? -6.102 3.946 4.253 1.00 96.94 217 PHE A N 1
ATOM 1646 C CA . PHE A 1 217 ? -6.872 4.727 3.292 1.00 96.94 217 PHE A CA 1
ATOM 1647 C C . PHE A 1 217 ? -6.578 4.279 1.858 1.00 96.94 217 PHE A C 1
ATOM 1649 O O . PHE A 1 217 ? -7.523 4.035 1.105 1.00 96.94 217 PHE A O 1
ATOM 1656 N N . GLN A 1 218 ? -5.301 4.095 1.494 1.00 96.38 218 GLN A N 1
ATOM 1657 C CA . GLN A 1 218 ? -4.935 3.608 0.159 1.00 96.38 218 GLN A CA 1
ATOM 1658 C C . GLN A 1 218 ? -5.495 2.219 -0.112 1.00 96.38 218 GLN A C 1
ATOM 1660 O O . GLN A 1 218 ? -6.096 1.988 -1.159 1.00 96.38 218 GLN A O 1
ATOM 1665 N N . TRP A 1 219 ? -5.358 1.298 0.843 1.00 97.88 219 TRP A N 1
ATOM 1666 C CA . TRP A 1 219 ? -5.843 -0.072 0.683 1.00 97.88 219 TRP A CA 1
ATOM 1667 C C . TRP A 1 219 ? -7.360 -0.100 0.477 1.00 97.88 219 TRP A C 1
ATOM 1669 O O . TRP A 1 219 ? -7.858 -0.783 -0.420 1.00 97.88 219 TRP A O 1
ATOM 1679 N N . GLN A 1 220 ? -8.101 0.703 1.248 1.00 97.88 220 GLN A N 1
ATOM 1680 C CA . GLN A 1 220 ? -9.539 0.847 1.056 1.00 97.88 220 GLN A CA 1
ATOM 1681 C C . GLN A 1 220 ? -9.876 1.496 -0.294 1.00 97.88 220 GLN A C 1
ATOM 1683 O O . GLN A 1 220 ? -10.800 1.045 -0.967 1.00 97.88 220 GLN A O 1
ATOM 1688 N N . LEU A 1 221 ? -9.146 2.531 -0.716 1.00 96.38 221 LEU A N 1
ATOM 1689 C CA . LEU A 1 221 ? -9.384 3.219 -1.986 1.00 96.38 221 LEU A CA 1
ATOM 1690 C C . LEU A 1 221 ? -9.149 2.298 -3.193 1.00 96.38 221 LEU A C 1
ATOM 1692 O O . LEU A 1 221 ? -9.958 2.278 -4.121 1.00 96.38 221 LEU A O 1
ATOM 1696 N N . ILE A 1 222 ? -8.076 1.510 -3.162 1.00 96.50 222 ILE A N 1
ATOM 1697 C CA . ILE A 1 222 ? -7.725 0.518 -4.187 1.00 96.50 222 ILE A CA 1
ATOM 1698 C C . ILE A 1 222 ? -8.820 -0.548 -4.293 1.00 96.50 222 ILE A C 1
ATOM 1700 O O . ILE A 1 222 ? -9.267 -0.861 -5.400 1.00 96.50 222 ILE A O 1
ATOM 1704 N N . LYS A 1 223 ? -9.327 -1.029 -3.149 1.00 97.56 223 LYS A N 1
ATOM 1705 C CA . LYS A 1 223 ? -10.469 -1.952 -3.093 1.00 97.56 223 LYS A CA 1
ATOM 1706 C C . LYS A 1 223 ? -11.739 -1.348 -3.694 1.00 97.56 223 LYS A C 1
ATOM 1708 O O . LYS A 1 223 ? -12.395 -2.007 -4.493 1.00 97.56 223 LYS A O 1
ATOM 1713 N N . GLU A 1 224 ? -12.079 -0.104 -3.359 1.00 96.94 224 GLU A N 1
ATOM 1714 C CA . GLU A 1 224 ? -13.270 0.579 -3.901 1.00 96.94 224 GLU A CA 1
ATOM 1715 C C . GLU A 1 224 ? -13.183 0.813 -5.410 1.00 96.94 224 GLU A C 1
ATOM 1717 O O . GLU A 1 224 ? -14.199 0.799 -6.101 1.00 96.94 224 GLU A O 1
ATOM 1722 N N . LYS A 1 225 ? -11.969 1.003 -5.934 1.00 96.12 225 LYS A N 1
ATOM 1723 C CA . LYS A 1 225 ? -11.718 1.100 -7.375 1.00 96.12 225 LYS A CA 1
ATOM 1724 C C . LYS A 1 225 ? -11.714 -0.264 -8.079 1.00 96.12 225 LYS A C 1
ATOM 1726 O O . LYS A 1 225 ? -11.602 -0.297 -9.299 1.00 96.12 225 LYS A O 1
ATOM 1731 N N . GLY A 1 226 ? -11.828 -1.372 -7.342 1.00 96.94 226 GLY A N 1
ATOM 1732 C CA . GLY A 1 226 ? -11.832 -2.726 -7.900 1.00 96.94 226 GLY A CA 1
ATOM 1733 C C . GLY A 1 226 ? -10.511 -3.120 -8.567 1.00 96.94 226 GLY A C 1
ATOM 1734 O O . GLY A 1 226 ? -10.504 -3.969 -9.459 1.00 96.94 226 GLY A O 1
ATOM 1735 N N . LEU A 1 227 ? -9.399 -2.488 -8.174 1.00 97.00 227 LEU A N 1
ATOM 1736 C CA . LEU A 1 227 ? -8.097 -2.726 -8.790 1.00 97.00 227 LEU A CA 1
ATOM 1737 C C . LEU A 1 227 ? -7.514 -4.059 -8.323 1.00 97.00 227 LEU A C 1
ATOM 1739 O O . LEU A 1 227 ? -7.518 -4.371 -7.135 1.00 97.00 227 LEU A O 1
ATOM 1743 N N . LYS A 1 228 ? -6.973 -4.829 -9.270 1.00 96.94 228 LYS A N 1
ATOM 1744 C CA . LYS A 1 228 ? -6.338 -6.127 -8.995 1.00 96.94 228 LYS A CA 1
ATOM 1745 C C . LYS A 1 228 ? -4.923 -6.008 -8.460 1.00 96.94 228 LYS A C 1
ATOM 1747 O O . LYS A 1 228 ? -4.504 -6.841 -7.665 1.00 96.94 228 LYS A O 1
ATOM 1752 N N . LYS A 1 229 ? -4.199 -4.992 -8.920 1.00 97.88 229 LYS A N 1
ATOM 1753 C CA . LYS A 1 229 ? -2.850 -4.645 -8.488 1.00 97.88 229 LYS A CA 1
ATOM 1754 C C . LYS A 1 229 ? -2.724 -3.127 -8.498 1.00 97.88 229 LYS A C 1
ATOM 1756 O O . LYS A 1 229 ? -3.287 -2.479 -9.383 1.00 97.88 229 LYS A O 1
ATOM 1761 N N . ALA A 1 230 ? -2.001 -2.576 -7.537 1.00 98.19 230 ALA A N 1
ATOM 1762 C CA . ALA A 1 230 ? -1.676 -1.157 -7.492 1.00 98.19 230 ALA A CA 1
ATOM 1763 C C . ALA A 1 230 ? -0.345 -0.957 -6.768 1.00 98.19 230 ALA A C 1
ATOM 1765 O O . ALA A 1 230 ? -0.078 -1.628 -5.770 1.00 98.19 230 ALA A O 1
ATOM 1766 N N . MET A 1 231 ? 0.472 -0.033 -7.266 1.00 97.44 231 MET A N 1
ATOM 1767 C CA . MET A 1 231 ? 1.643 0.447 -6.544 1.00 97.44 231 MET A CA 1
ATOM 1768 C C . MET A 1 231 ? 1.210 1.542 -5.579 1.00 97.44 231 MET A C 1
ATOM 1770 O O . MET A 1 231 ? 0.413 2.408 -5.935 1.00 97.44 231 MET A O 1
ATOM 1774 N N . ILE A 1 232 ? 1.751 1.520 -4.372 1.00 96.62 232 ILE A N 1
ATOM 1775 C CA . ILE A 1 232 ? 1.636 2.596 -3.400 1.00 96.62 232 ILE A CA 1
ATOM 1776 C C . ILE A 1 232 ? 3.042 3.124 -3.154 1.00 96.62 232 ILE A C 1
ATOM 1778 O O . ILE A 1 232 ? 3.967 2.348 -2.908 1.00 96.62 232 ILE A O 1
ATOM 1782 N N . VAL A 1 233 ? 3.187 4.441 -3.224 1.00 93.19 233 VAL A N 1
ATOM 1783 C CA . VAL A 1 233 ? 4.423 5.133 -2.874 1.00 93.19 233 VAL A CA 1
ATOM 1784 C C . VAL A 1 233 ? 4.128 6.279 -1.920 1.00 93.19 233 VAL A C 1
ATOM 1786 O O . VAL A 1 233 ? 3.191 7.050 -2.123 1.00 93.19 233 VAL A O 1
ATOM 1789 N N . GLU A 1 234 ? 4.926 6.393 -0.869 1.00 88.75 234 GLU A N 1
ATOM 1790 C CA . GLU A 1 234 ? 4.992 7.606 -0.061 1.00 88.75 234 GLU A CA 1
ATOM 1791 C C . GLU A 1 234 ? 5.666 8.731 -0.856 1.00 88.75 234 GLU A C 1
ATOM 1793 O O . GLU A 1 234 ? 6.271 8.503 -1.911 1.00 88.75 234 GLU A O 1
ATOM 1798 N N . SER A 1 235 ? 5.552 9.966 -0.366 1.00 75.62 235 SER A N 1
ATOM 1799 C CA . SER A 1 235 ? 6.083 11.140 -1.058 1.00 75.62 235 SER A CA 1
ATOM 1800 C C . SER A 1 235 ? 7.595 11.085 -1.273 1.00 75.62 235 SER A C 1
ATOM 1802 O O . SER A 1 235 ? 8.068 11.731 -2.191 1.00 75.62 235 SER A O 1
ATOM 1804 N N . ASP A 1 236 ? 8.367 10.311 -0.515 1.00 74.38 236 ASP A N 1
ATOM 1805 C CA . ASP A 1 236 ? 9.798 10.055 -0.735 1.00 74.38 236 ASP A CA 1
ATOM 1806 C C . ASP A 1 236 ? 10.084 8.672 -1.363 1.00 74.38 236 ASP A C 1
ATOM 1808 O O . ASP A 1 236 ? 11.215 8.383 -1.770 1.00 74.38 236 ASP A O 1
ATOM 1812 N N . GLY A 1 237 ? 9.057 7.834 -1.525 1.00 78.44 237 GLY A N 1
ATOM 1813 C CA . GLY A 1 237 ? 9.183 6.420 -1.873 1.00 78.44 237 GLY A CA 1
ATOM 1814 C C . GLY A 1 237 ? 9.723 6.137 -3.268 1.00 78.44 237 GLY A C 1
ATOM 1815 O O . GLY A 1 237 ? 10.419 5.143 -3.473 1.00 78.44 237 GLY A O 1
ATOM 1816 N N . VAL A 1 238 ? 9.522 7.050 -4.222 1.00 85.88 238 VAL A N 1
ATOM 1817 C CA . VAL A 1 238 ? 10.148 6.942 -5.551 1.00 85.88 238 VAL A CA 1
ATOM 1818 C C . VAL A 1 238 ? 11.674 6.969 -5.438 1.00 85.88 238 VAL A C 1
ATOM 1820 O O . VAL A 1 238 ? 12.355 6.331 -6.230 1.00 85.88 238 VAL A O 1
ATOM 1823 N N . GLY A 1 239 ? 12.242 7.680 -4.460 1.00 84.69 239 GLY A N 1
ATOM 1824 C CA . GLY A 1 239 ? 13.684 7.668 -4.204 1.00 84.69 239 GLY A CA 1
ATOM 1825 C C . GLY A 1 239 ? 14.174 6.438 -3.444 1.00 84.69 239 GLY A C 1
ATOM 1826 O O . GLY A 1 239 ? 15.341 6.093 -3.585 1.00 84.69 239 GLY A O 1
ATOM 1827 N N . ALA A 1 240 ? 13.301 5.799 -2.667 1.00 85.56 240 ALA A N 1
ATOM 1828 C CA . ALA A 1 240 ? 13.635 4.669 -1.805 1.00 85.56 240 ALA A CA 1
ATOM 1829 C C . ALA A 1 240 ? 13.506 3.297 -2.490 1.00 85.56 240 ALA A C 1
ATOM 1831 O O . ALA A 1 240 ? 13.896 2.288 -1.910 1.00 85.56 240 ALA A O 1
ATOM 1832 N N . SER A 1 241 ? 12.926 3.226 -3.693 1.00 89.56 241 SER A N 1
ATOM 1833 C CA . SER A 1 241 ? 12.836 1.973 -4.454 1.00 89.56 241 SER A CA 1
ATOM 1834 C C . SER A 1 241 ? 14.204 1.579 -5.018 1.00 89.56 241 SER A C 1
ATOM 1836 O O . SER A 1 241 ? 14.750 2.295 -5.863 1.00 89.56 241 SER A O 1
ATOM 1838 N N . ASP A 1 242 ? 14.71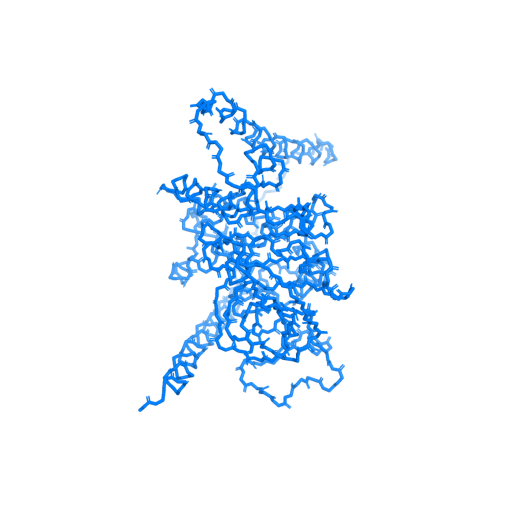8 0.427 -4.595 1.00 87.31 242 ASP A N 1
ATOM 1839 C CA . ASP A 1 242 ? 15.929 -0.219 -5.106 1.00 87.31 242 ASP A CA 1
ATOM 1840 C C . ASP A 1 242 ? 15.713 -0.828 -6.493 1.00 87.31 242 ASP A C 1
ATOM 1842 O O . ASP A 1 242 ? 16.638 -0.891 -7.300 1.00 87.31 242 ASP A O 1
ATOM 1846 N N . LEU A 1 243 ? 14.481 -1.243 -6.799 1.00 93.44 243 LEU A N 1
ATOM 1847 C CA . LEU A 1 243 ? 14.121 -1.688 -8.138 1.00 93.44 243 LEU A CA 1
ATOM 1848 C C . LEU A 1 243 ? 14.074 -0.483 -9.099 1.00 93.44 243 LEU A C 1
ATOM 1850 O O . LEU A 1 243 ? 13.367 0.491 -8.796 1.00 93.44 243 LEU A O 1
ATOM 1854 N N . PRO A 1 244 ? 14.757 -0.545 -10.259 1.00 93.56 244 PRO A N 1
ATOM 1855 C CA . PRO A 1 244 ? 14.569 0.405 -11.351 1.00 93.56 244 PRO A CA 1
ATOM 1856 C C . PRO A 1 244 ? 13.101 0.479 -11.782 1.00 93.56 244 PRO A C 1
ATOM 1858 O O . PRO A 1 244 ? 12.449 -0.548 -11.992 1.00 93.56 244 PRO A O 1
ATOM 1861 N N . PHE A 1 245 ? 12.560 1.686 -11.946 1.00 92.75 245 PHE A N 1
ATOM 1862 C CA . PHE A 1 245 ? 11.151 1.866 -12.312 1.00 92.75 245 PHE A CA 1
ATOM 1863 C C . PHE A 1 245 ? 10.854 1.360 -13.726 1.00 92.75 245 PHE A C 1
ATOM 1865 O O . PHE A 1 245 ? 9.735 0.919 -13.986 1.00 92.75 245 PHE A O 1
ATOM 1872 N N . VAL A 1 246 ? 11.856 1.344 -14.609 1.00 91.94 246 VAL A N 1
ATOM 1873 C CA . VAL A 1 246 ? 11.760 0.704 -15.930 1.00 91.94 246 VAL A CA 1
ATOM 1874 C C . VAL A 1 246 ? 11.514 -0.813 -15.851 1.00 91.94 246 VAL A C 1
ATOM 1876 O O . VAL A 1 246 ? 10.895 -1.378 -16.748 1.00 91.94 246 VAL A O 1
ATOM 1879 N N . GLU A 1 247 ? 11.916 -1.486 -14.767 1.00 94.75 247 GLU A N 1
ATOM 1880 C CA . GLU A 1 247 ? 11.708 -2.933 -14.567 1.00 94.75 247 GLU A CA 1
ATOM 1881 C C . GLU A 1 247 ? 10.478 -3.254 -13.701 1.00 94.75 247 GLU A C 1
ATOM 1883 O O . GLU A 1 247 ? 10.075 -4.416 -13.593 1.00 94.75 247 GLU A O 1
ATOM 1888 N N . LEU A 1 248 ? 9.833 -2.239 -13.117 1.00 95.31 248 LEU A N 1
ATOM 1889 C CA . LEU A 1 248 ? 8.727 -2.410 -12.177 1.00 95.31 248 LEU A CA 1
ATOM 1890 C C . LEU A 1 248 ? 7.570 -3.220 -12.767 1.00 95.31 248 LEU A C 1
ATOM 1892 O O . LEU A 1 248 ? 7.103 -4.176 -12.148 1.00 95.31 248 LEU A O 1
ATOM 1896 N N . GLN A 1 249 ? 7.112 -2.882 -13.974 1.00 96.38 249 GLN A N 1
ATOM 1897 C CA . GLN A 1 249 ? 5.999 -3.612 -14.579 1.00 96.38 249 GLN A CA 1
ATOM 1898 C C . GLN A 1 249 ? 6.369 -5.070 -14.868 1.00 96.38 249 GLN A C 1
ATOM 1900 O O . GLN A 1 249 ? 5.536 -5.957 -14.686 1.00 96.38 249 GLN A O 1
ATOM 1905 N N . ARG A 1 250 ? 7.619 -5.338 -15.263 1.00 96.62 250 ARG A N 1
ATOM 1906 C CA . ARG A 1 250 ? 8.094 -6.705 -15.479 1.00 96.62 250 ARG A CA 1
ATOM 1907 C C . ARG A 1 250 ? 8.114 -7.489 -14.168 1.00 96.62 250 ARG A C 1
ATOM 1909 O O . ARG A 1 250 ? 7.631 -8.617 -14.152 1.00 96.62 250 ARG A O 1
ATOM 1916 N N . ALA A 1 251 ? 8.577 -6.891 -13.071 1.00 96.81 251 ALA A N 1
ATOM 1917 C CA . ALA A 1 251 ? 8.518 -7.519 -11.751 1.00 96.81 251 ALA A CA 1
ATOM 1918 C C . ALA A 1 251 ? 7.070 -7.837 -11.333 1.00 96.81 251 ALA A C 1
ATOM 1920 O O . ALA A 1 251 ? 6.781 -8.944 -10.886 1.00 96.81 251 ALA A O 1
ATOM 1921 N N . ILE A 1 252 ? 6.134 -6.908 -11.562 1.00 97.44 252 ILE A N 1
ATOM 1922 C CA . ILE A 1 252 ? 4.698 -7.090 -11.283 1.00 97.44 252 ILE A CA 1
ATOM 1923 C C . ILE A 1 252 ? 4.089 -8.237 -12.106 1.00 97.44 252 ILE A C 1
ATOM 1925 O O . ILE A 1 252 ? 3.221 -8.970 -11.609 1.00 97.44 252 ILE A O 1
ATOM 1929 N N . ASP A 1 253 ? 4.515 -8.381 -13.360 1.00 96.81 253 ASP A N 1
ATOM 1930 C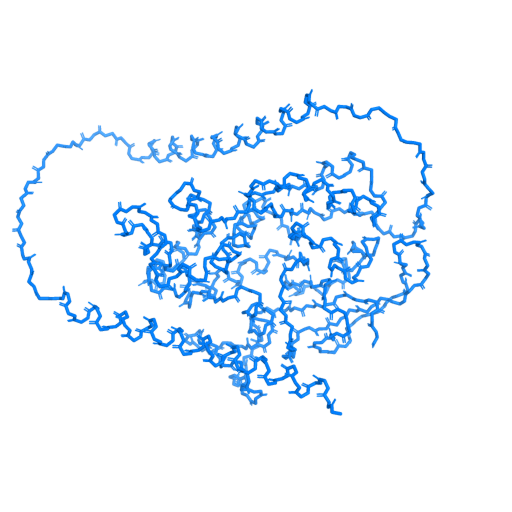 CA . ASP A 1 253 ? 4.047 -9.416 -14.286 1.00 96.81 253 ASP A CA 1
ATOM 1931 C C . ASP A 1 253 ? 4.606 -10.800 -13.941 1.00 96.81 253 ASP A C 1
ATOM 1933 O O . ASP A 1 253 ? 3.940 -11.804 -14.188 1.00 96.81 253 ASP A O 1
ATOM 1937 N N . ARG A 1 254 ? 5.795 -10.847 -13.332 1.00 96.88 254 ARG A N 1
ATOM 1938 C CA . ARG A 1 254 ? 6.478 -12.076 -12.904 1.00 96.88 254 ARG A CA 1
ATOM 1939 C C . ARG A 1 254 ? 6.174 -12.490 -11.462 1.00 96.88 254 ARG A C 1
ATOM 1941 O O . ARG A 1 254 ? 6.611 -13.555 -11.038 1.00 96.88 254 ARG A O 1
ATOM 1948 N N . MET A 1 255 ? 5.409 -11.692 -10.711 1.00 96.31 255 MET A N 1
ATOM 1949 C CA . MET A 1 255 ? 4.963 -12.086 -9.371 1.00 96.31 255 MET A CA 1
ATOM 1950 C C . MET A 1 255 ? 4.225 -13.433 -9.409 1.00 96.31 255 MET A C 1
ATOM 1952 O O . MET A 1 255 ? 3.366 -13.627 -10.278 1.00 96.31 255 MET A O 1
ATOM 1956 N N . PRO A 1 256 ? 4.466 -14.325 -8.433 1.00 96.81 256 PRO A N 1
ATOM 1957 C CA . PRO A 1 256 ? 3.674 -15.535 -8.272 1.00 96.81 256 PRO A CA 1
ATOM 1958 C C . PRO A 1 256 ? 2.176 -15.245 -8.170 1.00 96.81 256 PRO A C 1
ATOM 1960 O O . PRO A 1 256 ? 1.750 -14.204 -7.667 1.00 96.81 256 PRO A O 1
ATOM 1963 N N . ALA A 1 257 ? 1.358 -16.183 -8.649 1.00 95.69 257 ALA A N 1
ATOM 1964 C CA . ALA A 1 257 ? -0.092 -16.007 -8.730 1.00 95.69 257 ALA A CA 1
ATOM 1965 C C . ALA A 1 257 ? -0.767 -15.813 -7.360 1.00 95.69 257 ALA A C 1
ATOM 1967 O O . ALA A 1 257 ? -1.854 -15.245 -7.288 1.00 95.69 257 ALA A O 1
ATOM 1968 N N . ASP A 1 258 ? -0.137 -16.287 -6.284 1.00 95.69 258 ASP A N 1
ATOM 1969 C CA . ASP A 1 258 ? -0.612 -16.163 -4.909 1.00 95.69 258 ASP A CA 1
ATOM 1970 C C . ASP A 1 258 ? 0.001 -14.977 -4.148 1.00 95.69 258 ASP A C 1
ATOM 1972 O O . ASP A 1 258 ? -0.242 -14.856 -2.944 1.00 95.69 258 ASP A O 1
ATOM 1976 N N . ALA A 1 259 ? 0.774 -14.115 -4.820 1.00 98.00 259 ALA A N 1
ATOM 1977 C CA . ALA A 1 259 ? 1.394 -12.946 -4.214 1.00 98.00 259 ALA A CA 1
ATOM 1978 C C . ALA A 1 259 ? 0.357 -11.947 -3.687 1.00 98.00 259 ALA A C 1
ATOM 1980 O O . ALA A 1 259 ? -0.611 -11.589 -4.362 1.00 98.00 259 ALA A O 1
ATOM 1981 N N . ASP A 1 260 ? 0.600 -11.465 -2.472 1.00 98.50 260 ASP A N 1
ATOM 1982 C CA . ASP A 1 260 ? -0.180 -10.406 -1.842 1.00 98.50 260 ASP A CA 1
ATOM 1983 C C . ASP A 1 260 ? 0.549 -9.059 -1.951 1.00 98.50 260 ASP A C 1
ATOM 1985 O O . ASP A 1 260 ? -0.059 -8.040 -2.281 1.00 98.50 260 ASP A O 1
ATOM 1989 N N . VAL A 1 261 ? 1.863 -9.055 -1.707 1.00 98.00 261 VAL A N 1
ATOM 1990 C CA . VAL A 1 261 ? 2.689 -7.840 -1.700 1.00 98.00 261 VAL A CA 1
ATOM 1991 C C . VAL A 1 261 ? 3.998 -8.076 -2.436 1.00 98.00 261 VAL A C 1
ATOM 1993 O O . VAL A 1 261 ? 4.617 -9.128 -2.278 1.00 98.00 261 VAL A O 1
ATOM 1996 N N . LEU A 1 262 ? 4.439 -7.068 -3.181 1.00 97.88 262 LEU A N 1
ATOM 1997 C CA . LEU A 1 262 ? 5.795 -6.959 -3.701 1.00 97.88 262 LEU A CA 1
ATOM 1998 C C . LEU A 1 262 ? 6.445 -5.687 -3.163 1.00 97.88 262 LEU A C 1
ATOM 2000 O O . LEU A 1 262 ? 6.024 -4.579 -3.491 1.00 97.88 262 LEU A O 1
ATOM 2004 N N . PHE A 1 263 ? 7.481 -5.852 -2.356 1.00 96.44 263 PHE A N 1
ATOM 2005 C CA . PHE A 1 263 ? 8.360 -4.770 -1.947 1.00 96.44 263 PHE A CA 1
ATOM 2006 C C . PHE A 1 263 ? 9.343 -4.446 -3.069 1.00 96.44 263 PHE A C 1
ATOM 2008 O O . PHE A 1 263 ? 9.793 -5.341 -3.790 1.00 96.44 263 PHE A O 1
ATOM 2015 N N . THR A 1 264 ? 9.668 -3.165 -3.208 1.00 94.69 264 THR A N 1
ATOM 2016 C CA . THR A 1 264 ? 10.669 -2.679 -4.172 1.00 94.69 264 THR A CA 1
ATOM 2017 C C . THR A 1 264 ? 11.776 -1.873 -3.498 1.00 94.69 264 THR A C 1
ATOM 2019 O O . THR A 1 264 ? 12.626 -1.311 -4.180 1.00 94.69 264 THR A O 1
ATOM 2022 N N . SER A 1 265 ? 11.746 -1.816 -2.168 1.00 86.50 265 SER A N 1
ATOM 2023 C CA . SER A 1 265 ? 12.738 -1.217 -1.278 1.00 86.50 265 SER A CA 1
ATOM 2024 C C . SER A 1 265 ? 13.351 -2.313 -0.403 1.00 86.50 265 SER A C 1
ATOM 2026 O O . SER A 1 265 ? 12.782 -3.397 -0.332 1.00 86.50 265 SER A O 1
ATOM 2028 N N . PHE A 1 266 ? 14.428 -1.983 0.320 1.00 87.50 266 PHE A N 1
ATOM 2029 C CA . PHE A 1 266 ? 15.183 -2.805 1.292 1.00 87.50 266 PHE A CA 1
ATOM 2030 C C . PHE A 1 266 ? 16.497 -3.406 0.765 1.00 87.50 266 PHE A C 1
ATOM 2032 O O . PHE A 1 266 ? 17.076 -4.285 1.400 1.00 87.50 266 PHE A O 1
ATOM 2039 N N . GLY A 1 267 ? 17.025 -2.898 -0.343 1.00 85.75 267 GLY A N 1
ATOM 2040 C CA . GLY A 1 267 ? 18.384 -3.143 -0.816 1.00 85.75 267 GLY A CA 1
ATOM 2041 C C . GLY A 1 267 ? 18.726 -4.627 -0.932 1.00 85.75 267 GLY A C 1
ATOM 2042 O O . GLY A 1 267 ? 18.071 -5.380 -1.653 1.00 85.75 267 GLY A O 1
ATOM 2043 N N . ASN A 1 268 ? 19.760 -5.043 -0.198 1.00 85.81 268 ASN A N 1
ATOM 2044 C CA . ASN A 1 268 ? 20.285 -6.410 -0.174 1.00 85.81 268 ASN A CA 1
ATOM 2045 C C . ASN A 1 268 ? 19.623 -7.326 0.874 1.00 85.81 268 ASN A C 1
ATOM 2047 O O . ASN A 1 268 ? 20.133 -8.407 1.167 1.00 85.81 268 ASN A O 1
ATOM 2051 N N . PHE A 1 269 ? 18.508 -6.918 1.483 1.00 84.06 269 PHE A N 1
ATOM 2052 C CA . PHE A 1 269 ? 17.734 -7.818 2.331 1.00 84.06 269 PHE A CA 1
ATOM 2053 C C . PHE A 1 269 ? 16.844 -8.695 1.453 1.00 84.06 269 PHE A C 1
ATOM 2055 O O . PHE A 1 269 ? 15.845 -8.237 0.915 1.00 84.06 269 PHE A O 1
ATOM 2062 N N . HIS A 1 270 ? 17.187 -9.972 1.304 1.00 80.50 270 HIS A N 1
ATOM 2063 C CA . HIS A 1 270 ? 16.412 -10.866 0.434 1.00 80.50 270 HIS A CA 1
ATOM 2064 C C . HIS A 1 270 ? 15.124 -11.345 1.111 1.00 80.50 270 HIS A C 1
ATOM 2066 O O . HIS A 1 270 ? 14.092 -11.476 0.467 1.00 80.50 270 HIS A O 1
ATOM 2072 N N . GLY A 1 271 ? 15.165 -11.551 2.431 1.00 80.44 271 GLY A N 1
ATOM 2073 C CA . GLY A 1 271 ? 14.001 -11.968 3.217 1.00 80.44 271 GLY A CA 1
ATOM 2074 C C . GLY A 1 271 ? 13.608 -13.440 3.056 1.00 80.44 271 GLY A C 1
ATOM 2075 O O . GLY A 1 271 ? 12.706 -13.870 3.762 1.00 80.44 271 GLY A O 1
ATOM 2076 N N . GLY A 1 272 ? 14.269 -14.214 2.193 1.00 89.31 272 GLY A N 1
ATOM 2077 C CA . GLY A 1 272 ? 13.952 -15.620 1.939 1.00 89.31 272 GLY A CA 1
ATOM 2078 C C . GLY A 1 272 ? 14.578 -16.130 0.640 1.00 89.31 272 GLY A C 1
ATOM 2079 O O . GLY A 1 272 ? 15.568 -15.575 0.157 1.00 89.31 272 GLY A O 1
ATOM 2080 N N . ASP A 1 273 ? 14.011 -17.205 0.096 1.00 94.25 273 ASP A N 1
ATOM 2081 C CA . ASP A 1 273 ? 14.543 -17.900 -1.082 1.00 94.25 273 ASP A CA 1
ATOM 2082 C C . ASP A 1 273 ? 14.413 -17.071 -2.371 1.00 94.25 273 ASP A C 1
ATOM 2084 O O . ASP A 1 273 ? 13.444 -16.328 -2.557 1.00 94.25 273 ASP A O 1
ATOM 2088 N N . LEU A 1 274 ? 15.363 -17.242 -3.299 1.00 96.25 274 LEU A N 1
ATOM 2089 C CA . LEU A 1 274 ? 15.256 -16.725 -4.666 1.00 96.25 274 LEU A CA 1
ATOM 2090 C C . LEU A 1 274 ? 14.180 -17.510 -5.423 1.00 96.25 274 LEU A C 1
ATOM 2092 O O . LEU A 1 274 ? 14.263 -18.732 -5.540 1.00 96.25 274 LEU A O 1
ATOM 2096 N N . ILE A 1 275 ? 13.183 -16.807 -5.953 1.00 96.88 275 ILE A N 1
ATOM 2097 C CA . ILE A 1 275 ? 12.032 -17.403 -6.644 1.00 96.88 275 ILE A CA 1
ATOM 2098 C C . ILE A 1 275 ? 12.147 -17.247 -8.156 1.00 96.88 275 ILE A C 1
ATOM 2100 O O . ILE A 1 275 ? 11.739 -18.139 -8.897 1.00 96.88 275 ILE A O 1
ATOM 2104 N N . ASP A 1 276 ? 12.694 -16.124 -8.617 1.00 96.81 276 ASP A N 1
ATOM 2105 C CA . ASP A 1 276 ? 12.876 -15.837 -10.037 1.00 96.81 276 ASP A CA 1
ATOM 2106 C C . ASP A 1 276 ? 14.007 -14.820 -10.244 1.00 96.81 276 ASP A C 1
ATOM 2108 O O . ASP A 1 276 ? 14.356 -14.070 -9.331 1.00 96.81 276 ASP A O 1
ATOM 2112 N N . GLN A 1 277 ? 14.574 -14.783 -11.448 1.00 96.81 277 GLN A N 1
ATOM 2113 C CA . GLN A 1 277 ? 15.596 -13.814 -11.839 1.00 96.81 277 GLN A CA 1
ATOM 2114 C C . GLN A 1 277 ? 15.548 -13.533 -13.342 1.00 96.81 277 GLN A C 1
ATOM 2116 O O . GLN A 1 277 ? 15.206 -14.405 -14.146 1.00 96.81 277 GLN A O 1
ATOM 2121 N N . TRP A 1 278 ? 15.920 -12.319 -13.742 1.00 96.00 278 TRP A N 1
ATOM 2122 C CA . TRP A 1 278 ? 16.040 -11.953 -15.151 1.00 96.00 278 TRP A CA 1
ATOM 2123 C C . TRP A 1 278 ? 17.108 -10.887 -15.381 1.00 96.00 278 TRP A C 1
ATOM 2125 O O . TRP A 1 278 ? 17.497 -10.151 -14.477 1.00 96.00 278 TRP A O 1
ATOM 2135 N N . ASN A 1 279 ? 17.560 -10.787 -16.630 1.00 95.12 279 ASN A N 1
ATOM 2136 C CA . ASN A 1 279 ? 18.401 -9.682 -17.073 1.00 95.12 279 ASN A CA 1
ATOM 2137 C C . ASN A 1 279 ? 17.501 -8.467 -17.330 1.00 95.12 279 ASN A C 1
ATOM 2139 O O . ASN A 1 279 ? 16.675 -8.491 -18.247 1.00 95.12 279 ASN A O 1
ATOM 2143 N N . GLY A 1 280 ? 17.630 -7.444 -16.493 1.00 93.19 280 GLY A N 1
ATOM 2144 C CA . GLY A 1 280 ? 16.916 -6.178 -16.602 1.00 93.19 280 GLY A CA 1
ATOM 2145 C C . GLY A 1 280 ? 17.858 -5.014 -16.893 1.00 93.19 280 GLY A C 1
ATOM 2146 O O . GLY A 1 280 ? 19.014 -5.201 -17.284 1.00 93.19 280 GLY A O 1
ATOM 2147 N N . HIS A 1 281 ? 17.348 -3.804 -16.696 1.00 91.88 281 HIS A N 1
ATOM 2148 C CA . HIS A 1 281 ? 18.092 -2.568 -16.897 1.00 91.88 281 HIS A CA 1
ATOM 2149 C C . HIS A 1 281 ? 17.899 -1.617 -15.716 1.00 91.88 281 HIS A C 1
ATOM 2151 O O . HIS A 1 281 ? 16.821 -1.540 -15.127 1.00 91.88 281 HIS A O 1
ATOM 2157 N N . GLY A 1 282 ? 18.958 -0.887 -15.377 1.00 90.50 282 GLY A N 1
ATOM 2158 C CA . GLY A 1 282 ? 18.888 0.275 -14.508 1.00 90.50 282 GLY A CA 1
ATOM 2159 C C . GLY A 1 282 ? 18.056 1.384 -15.144 1.00 90.50 282 GLY A C 1
ATOM 2160 O O . GLY A 1 282 ? 17.790 1.372 -16.349 1.00 90.50 282 GLY A O 1
ATOM 2161 N N . ASP A 1 283 ? 17.690 2.383 -14.341 1.00 86.38 283 ASP A N 1
ATOM 2162 C CA . ASP A 1 283 ? 16.949 3.554 -14.828 1.00 86.38 283 ASP A CA 1
ATOM 2163 C C . ASP A 1 283 ? 17.745 4.351 -15.877 1.00 86.38 283 ASP A C 1
ATOM 2165 O O . ASP A 1 283 ? 17.176 5.161 -16.584 1.00 86.38 283 ASP A O 1
ATOM 2169 N N . ASP A 1 284 ? 19.055 4.130 -16.004 1.00 87.31 284 ASP A N 1
ATOM 2170 C CA . ASP A 1 284 ? 19.938 4.716 -17.020 1.00 87.31 284 ASP A CA 1
ATOM 2171 C C . ASP A 1 284 ? 20.117 3.829 -18.273 1.00 87.31 284 ASP A C 1
ATOM 2173 O O . ASP A 1 284 ? 20.830 4.203 -19.207 1.00 87.31 284 ASP A O 1
ATOM 2177 N N . GLY A 1 285 ? 19.476 2.657 -18.306 1.00 85.81 285 GLY A N 1
ATOM 2178 C CA . GLY A 1 285 ? 19.610 1.656 -19.363 1.00 85.81 285 GLY A CA 1
ATOM 2179 C C . GLY A 1 285 ? 20.792 0.696 -19.195 1.00 85.81 285 GLY A C 1
ATOM 2180 O O . GLY A 1 285 ? 20.972 -0.178 -20.043 1.00 85.81 285 GLY A O 1
ATOM 2181 N N . THR A 1 286 ? 21.591 0.815 -18.130 1.00 90.31 286 THR A N 1
ATOM 2182 C CA . THR A 1 286 ? 22.701 -0.109 -17.862 1.00 90.31 286 THR A CA 1
ATOM 2183 C C . THR A 1 286 ? 22.153 -1.511 -17.566 1.00 90.31 286 THR A C 1
ATOM 2185 O O . THR A 1 286 ? 21.260 -1.631 -16.730 1.00 90.31 286 THR A O 1
ATOM 2188 N N . PRO A 1 287 ? 22.654 -2.591 -18.196 1.00 92.19 287 PRO A N 1
ATOM 2189 C CA . PRO A 1 287 ? 22.214 -3.946 -17.873 1.00 92.19 287 PRO A CA 1
ATOM 2190 C C . PRO A 1 287 ? 22.476 -4.296 -16.404 1.00 92.19 287 PRO A C 1
ATOM 2192 O O . PRO A 1 287 ? 23.601 -4.152 -15.923 1.00 92.19 287 PRO A O 1
ATOM 2195 N N . VAL A 1 288 ? 21.454 -4.788 -15.705 1.00 93.25 288 VAL A N 1
ATOM 2196 C CA . VAL A 1 288 ? 21.541 -5.227 -14.303 1.00 93.25 288 VAL A CA 1
ATOM 2197 C C . VAL A 1 288 ? 20.740 -6.515 -14.101 1.00 93.25 288 VAL A C 1
ATOM 2199 O O . VAL A 1 288 ? 19.656 -6.655 -14.673 1.00 93.25 288 VAL A O 1
ATOM 2202 N N . PRO A 1 289 ? 21.227 -7.479 -13.302 1.00 94.88 289 PRO A N 1
ATOM 2203 C CA . PRO A 1 289 ? 20.393 -8.598 -12.894 1.00 94.88 289 PRO A CA 1
ATOM 2204 C C . PRO A 1 289 ? 19.297 -8.093 -11.953 1.00 94.88 289 PRO A C 1
ATOM 2206 O O . PRO A 1 289 ? 19.550 -7.267 -11.076 1.00 94.88 289 PRO A O 1
ATOM 2209 N N . VAL A 1 290 ? 18.080 -8.594 -12.135 1.00 95.81 290 VAL A N 1
ATOM 2210 C CA . VAL A 1 290 ? 16.970 -8.372 -11.211 1.00 95.81 290 VAL A CA 1
ATOM 2211 C C . VAL A 1 290 ? 16.580 -9.708 -10.603 1.00 95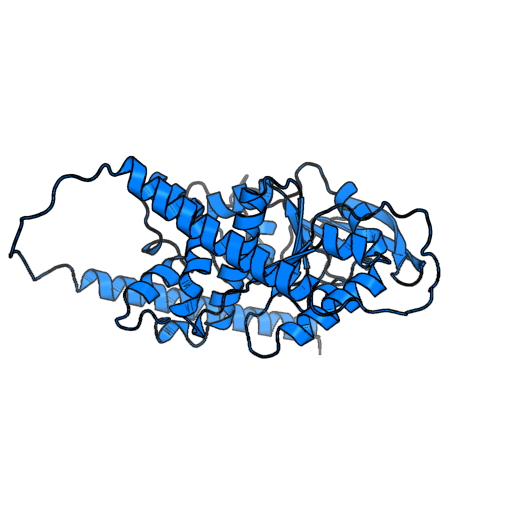.81 290 VAL A C 1
ATOM 2213 O O . VAL A 1 290 ? 16.410 -10.702 -11.312 1.00 95.81 290 VAL A O 1
ATOM 2216 N N . HIS A 1 291 ? 16.419 -9.709 -9.289 1.00 96.56 291 HIS A N 1
ATOM 2217 C CA . HIS A 1 291 ? 16.082 -10.866 -8.480 1.00 96.56 291 HIS A CA 1
ATOM 2218 C C . HIS A 1 291 ? 14.718 -10.658 -7.836 1.00 96.56 291 HIS A C 1
ATOM 2220 O O . HIS A 1 291 ? 14.390 -9.555 -7.394 1.00 96.56 291 HIS A O 1
ATOM 2226 N N . LEU A 1 292 ? 13.936 -11.730 -7.760 1.00 97.31 292 LEU A N 1
ATOM 2227 C CA . LEU A 1 292 ? 12.680 -11.783 -7.031 1.00 97.31 292 LEU A CA 1
ATOM 2228 C C . LEU A 1 292 ? 12.806 -12.807 -5.909 1.00 97.31 292 LEU A C 1
ATOM 2230 O O . LEU A 1 292 ? 12.853 -14.014 -6.155 1.00 97.31 292 LEU A O 1
ATOM 2234 N N . TYR A 1 293 ? 12.825 -12.320 -4.678 1.00 96.75 293 TYR A N 1
ATOM 2235 C CA . TYR A 1 293 ? 12.908 -13.138 -3.478 1.00 96.75 293 TYR A CA 1
ATOM 2236 C C . TYR A 1 293 ? 11.545 -13.299 -2.823 1.00 96.75 293 TYR A C 1
ATOM 2238 O O . TYR A 1 293 ? 10.697 -12.404 -2.877 1.00 96.75 293 TYR A O 1
ATOM 2246 N N . LYS A 1 294 ? 11.342 -14.437 -2.163 1.00 95.69 294 LYS A N 1
ATOM 2247 C CA . LYS A 1 294 ? 10.276 -14.586 -1.179 1.00 95.69 294 LYS A CA 1
ATOM 2248 C C . LYS A 1 294 ? 10.653 -13.819 0.084 1.00 95.69 294 LYS A C 1
ATOM 2250 O O . LYS A 1 294 ? 11.802 -13.845 0.501 1.00 95.69 294 LYS A O 1
ATOM 2255 N N . TRP A 1 295 ? 9.676 -13.168 0.702 1.00 93.00 295 TRP A N 1
ATOM 2256 C CA . TRP A 1 295 ? 9.850 -12.449 1.958 1.00 93.00 295 TRP A CA 1
ATOM 2257 C C . TRP A 1 295 ? 9.079 -13.152 3.074 1.00 93.00 295 TRP A C 1
ATOM 2259 O O . TRP A 1 295 ? 7.942 -12.794 3.379 1.00 93.00 295 TRP A O 1
ATOM 2269 N N . ASP A 1 296 ? 9.681 -14.188 3.652 1.00 88.88 296 ASP A N 1
ATOM 2270 C CA . ASP A 1 296 ? 9.083 -15.015 4.710 1.00 88.88 296 ASP A CA 1
ATOM 2271 C C . ASP A 1 296 ? 10.004 -15.238 5.919 1.00 88.88 296 ASP A C 1
ATOM 2273 O O . ASP A 1 296 ? 9.641 -15.933 6.869 1.00 88.88 296 ASP A O 1
ATOM 2277 N N . GLN A 1 297 ? 11.165 -14.588 5.931 1.00 85.50 297 GLN A N 1
ATOM 2278 C CA . GLN A 1 297 ? 12.101 -14.550 7.042 1.00 85.50 297 GLN A CA 1
ATOM 2279 C C . GLN A 1 297 ? 12.169 -13.148 7.630 1.00 85.50 297 GLN A C 1
ATOM 2281 O O . GLN A 1 297 ? 12.164 -12.134 6.932 1.00 85.50 297 GLN A O 1
ATOM 2286 N N . PHE A 1 298 ? 12.277 -13.091 8.955 1.00 81.94 298 PHE A N 1
ATOM 2287 C CA . PHE A 1 298 ? 12.416 -11.824 9.653 1.00 81.94 298 PHE A CA 1
ATOM 2288 C C . PHE A 1 298 ? 13.726 -11.125 9.271 1.00 81.94 298 PHE A C 1
ATOM 2290 O O . PHE A 1 298 ? 14.821 -11.635 9.523 1.00 81.94 298 PHE A O 1
ATOM 2297 N N . THR A 1 299 ? 13.598 -9.906 8.766 1.00 76.00 299 THR A N 1
ATOM 2298 C CA . THR A 1 299 ? 14.692 -8.977 8.486 1.00 76.00 299 THR A CA 1
ATOM 2299 C C . THR A 1 299 ? 14.483 -7.696 9.303 1.00 76.00 299 THR A C 1
ATOM 2301 O O . THR A 1 299 ? 13.351 -7.238 9.470 1.00 76.00 299 THR A O 1
ATOM 2304 N N . PRO A 1 300 ? 15.549 -7.104 9.873 1.00 73.56 300 PRO A N 1
ATOM 2305 C CA . PRO A 1 300 ? 15.439 -5.924 10.727 1.00 73.56 300 PRO A CA 1
ATOM 2306 C C . PRO A 1 300 ? 15.346 -4.635 9.892 1.00 73.56 300 PRO A C 1
ATOM 2308 O O . PRO A 1 300 ? 16.205 -3.762 10.007 1.00 73.56 300 PRO A O 1
ATOM 2311 N N . VAL A 1 301 ? 14.330 -4.535 9.036 1.00 78.81 301 VAL A N 1
ATOM 2312 C CA . VAL A 1 301 ? 14.056 -3.359 8.197 1.00 78.81 301 VAL A CA 1
ATOM 2313 C C . VAL A 1 301 ? 12.730 -2.707 8.594 1.00 78.81 301 VAL A C 1
ATOM 2315 O O . VAL A 1 301 ? 11.872 -3.343 9.209 1.00 78.81 301 VAL A O 1
ATOM 2318 N N . ALA A 1 302 ? 12.578 -1.431 8.256 1.00 75.75 302 ALA A N 1
ATOM 2319 C CA . ALA A 1 302 ? 11.384 -0.629 8.504 1.00 75.75 302 ALA A CA 1
ATOM 2320 C C . ALA A 1 302 ? 11.203 0.388 7.364 1.00 75.75 302 ALA A C 1
ATOM 2322 O O . ALA A 1 302 ? 12.129 0.600 6.580 1.00 75.75 302 ALA A O 1
ATOM 2323 N N . GLY A 1 303 ? 10.028 1.016 7.297 1.00 80.88 303 GLY A N 1
ATOM 2324 C CA . GLY A 1 303 ? 9.621 1.900 6.203 1.00 80.88 303 GLY A CA 1
ATOM 2325 C C . GLY A 1 303 ? 8.770 1.185 5.153 1.00 80.88 303 GLY A C 1
ATOM 2326 O O . GLY A 1 303 ? 9.168 0.167 4.601 1.00 80.88 303 GLY A O 1
ATOM 2327 N N . LEU A 1 304 ? 7.585 1.724 4.862 1.00 87.31 304 LEU A N 1
ATOM 2328 C CA . LEU A 1 304 ? 6.650 1.184 3.868 1.00 87.31 304 LEU A CA 1
ATOM 2329 C C . LEU A 1 304 ? 6.537 2.135 2.663 1.00 87.31 304 LEU A C 1
ATOM 2331 O O . LEU A 1 304 ? 5.454 2.469 2.191 1.00 87.31 304 LEU A O 1
ATOM 2335 N N . GLN A 1 305 ? 7.695 2.579 2.177 1.00 88.19 305 GLN A N 1
ATOM 2336 C CA . GLN A 1 305 ? 7.815 3.720 1.271 1.00 88.19 305 GLN A CA 1
ATOM 2337 C C . GLN A 1 305 ? 7.390 3.411 -0.171 1.00 88.19 305 GLN A C 1
ATOM 2339 O O . GLN A 1 305 ? 6.791 4.263 -0.819 1.00 88.19 305 GLN A O 1
ATOM 2344 N N . ALA A 1 306 ? 7.687 2.216 -0.694 1.00 92.69 306 ALA A N 1
ATOM 2345 C CA . ALA A 1 306 ? 7.326 1.809 -2.053 1.00 92.69 306 ALA A CA 1
ATOM 2346 C C . ALA A 1 306 ? 7.050 0.303 -2.134 1.00 92.69 306 ALA A C 1
ATOM 2348 O O . ALA A 1 306 ? 7.887 -0.529 -1.778 1.00 92.69 306 ALA A O 1
ATOM 2349 N N . TYR A 1 307 ? 5.843 -0.051 -2.571 1.00 97.00 307 TYR A N 1
ATOM 2350 C CA . TYR A 1 307 ? 5.401 -1.441 -2.644 1.00 97.00 307 TYR A CA 1
ATOM 2351 C C . TYR A 1 307 ? 4.178 -1.581 -3.549 1.00 97.00 307 TYR A C 1
ATOM 2353 O O . TYR A 1 307 ? 3.422 -0.639 -3.779 1.00 97.00 307 TYR A O 1
ATOM 2361 N N . VAL A 1 308 ? 3.966 -2.784 -4.066 1.00 98.25 308 VAL A N 1
ATOM 2362 C CA . VAL A 1 308 ? 2.792 -3.157 -4.852 1.00 98.25 308 VAL A CA 1
ATOM 2363 C C . VAL A 1 308 ? 1.932 -4.083 -4.014 1.00 98.25 308 VAL A C 1
ATOM 2365 O O . VAL A 1 308 ? 2.440 -5.015 -3.397 1.00 98.25 308 VAL A O 1
ATOM 2368 N N . ILE A 1 309 ? 0.626 -3.844 -4.018 1.00 98.56 309 ILE A N 1
ATOM 2369 C CA . ILE A 1 309 ? -0.355 -4.718 -3.380 1.00 98.56 309 ILE A CA 1
ATOM 2370 C C . ILE A 1 309 ? -1.301 -5.319 -4.409 1.00 98.56 309 ILE A C 1
ATOM 2372 O O . ILE A 1 309 ? -1.577 -4.712 -5.449 1.00 98.56 309 ILE A O 1
ATOM 2376 N N . THR A 1 310 ? -1.831 -6.495 -4.097 1.00 98.62 310 THR A N 1
ATOM 2377 C CA . THR A 1 310 ? -2.914 -7.132 -4.852 1.00 98.62 310 THR A CA 1
ATOM 2378 C C . THR A 1 310 ? -4.272 -6.958 -4.160 1.00 98.62 310 THR A C 1
ATOM 2380 O O . THR A 1 310 ? -4.380 -6.446 -3.044 1.00 98.62 310 THR A O 1
ATOM 2383 N N . ASP A 1 311 ? -5.356 -7.385 -4.804 1.00 96.81 311 ASP A N 1
ATOM 2384 C CA . ASP A 1 311 ? -6.673 -7.416 -4.161 1.00 96.81 311 ASP A CA 1
ATOM 2385 C C . ASP A 1 311 ? -6.754 -8.457 -3.025 1.00 96.81 311 ASP A C 1
ATOM 2387 O O . ASP A 1 311 ? -7.434 -8.228 -2.016 1.00 96.81 311 ASP A O 1
ATOM 2391 N N . SER A 1 312 ? -6.024 -9.575 -3.138 1.00 97.81 312 SER A N 1
ATOM 2392 C CA . SER A 1 312 ? -5.928 -10.584 -2.078 1.00 97.81 312 SER A CA 1
ATOM 2393 C C . SER A 1 312 ? -5.262 -10.033 -0.822 1.00 97.81 312 SER A C 1
ATOM 2395 O O . SER A 1 312 ? -5.733 -10.341 0.276 1.00 97.81 312 SER A O 1
ATOM 2397 N N . PHE A 1 313 ? -4.267 -9.156 -0.972 1.00 98.44 313 PHE A N 1
ATOM 2398 C CA . PHE A 1 313 ? -3.667 -8.432 0.143 1.00 98.44 313 PHE A CA 1
ATOM 2399 C C . PHE A 1 313 ? -4.705 -7.666 0.954 1.00 98.44 313 PHE A C 1
ATOM 2401 O O . PHE A 1 313 ? -4.836 -7.898 2.158 1.00 98.44 313 PHE A O 1
ATOM 2408 N N . VAL A 1 314 ? -5.485 -6.792 0.304 1.00 97.75 314 VAL A N 1
ATOM 2409 C CA . VAL A 1 314 ? -6.447 -5.942 1.020 1.00 97.75 314 VAL A CA 1
ATOM 2410 C C . VAL A 1 314 ? -7.459 -6.806 1.762 1.00 97.75 314 VAL A C 1
ATOM 2412 O O . VAL A 1 314 ? -7.764 -6.545 2.925 1.00 97.75 314 VAL A O 1
ATOM 2415 N N . ARG A 1 315 ? -7.940 -7.878 1.121 1.00 97.56 315 ARG A N 1
ATOM 2416 C CA . ARG A 1 315 ? -8.860 -8.830 1.749 1.00 97.56 315 ARG A CA 1
ATOM 2417 C C . ARG A 1 315 ? -8.252 -9.458 3.005 1.00 97.56 315 ARG A C 1
ATOM 2419 O O . ARG A 1 315 ? -8.864 -9.370 4.065 1.00 97.56 315 ARG A O 1
ATOM 2426 N N . LYS A 1 316 ? -7.065 -10.061 2.899 1.00 97.56 316 LYS A N 1
ATOM 2427 C CA . LYS A 1 316 ? -6.413 -10.784 4.005 1.00 97.56 316 LYS A CA 1
ATOM 2428 C C . LYS A 1 316 ? -6.051 -9.858 5.168 1.00 97.56 316 LYS A C 1
ATOM 2430 O O . LYS A 1 316 ? -6.294 -10.201 6.325 1.00 97.56 316 LYS A O 1
ATOM 2435 N N . VAL A 1 317 ? -5.517 -8.671 4.872 1.00 97.19 317 VAL A N 1
ATOM 2436 C CA . VAL A 1 317 ? -5.140 -7.686 5.894 1.00 97.19 317 VAL A CA 1
ATOM 2437 C C . VAL A 1 317 ? -6.369 -7.144 6.617 1.00 97.19 317 VAL A C 1
ATOM 2439 O O . VAL A 1 317 ? -6.385 -7.110 7.847 1.00 97.19 317 VAL A O 1
ATOM 2442 N N . GLN A 1 318 ? -7.430 -6.771 5.895 1.00 97.56 318 GLN A N 1
ATOM 2443 C CA . GLN A 1 318 ? -8.659 -6.292 6.534 1.00 97.56 318 GLN A CA 1
ATOM 2444 C C . GLN A 1 318 ? -9.367 -7.383 7.347 1.00 97.56 318 GLN A C 1
ATOM 2446 O O . GLN A 1 318 ? -9.882 -7.090 8.429 1.00 97.56 318 GLN A O 1
ATOM 2451 N N . GLU A 1 319 ? -9.358 -8.630 6.870 1.00 97.06 319 GLU A N 1
ATOM 2452 C CA . GLU A 1 319 ? -9.879 -9.779 7.612 1.00 97.06 319 GLU A CA 1
ATOM 2453 C C . GLU A 1 319 ? -9.125 -9.937 8.938 1.00 97.06 319 GLU A C 1
ATOM 2455 O O . GLU A 1 319 ? -9.744 -9.913 10.003 1.00 97.06 319 GLU A O 1
ATOM 2460 N N . PHE A 1 320 ? -7.788 -9.964 8.908 1.00 96.06 320 PHE A N 1
ATOM 2461 C CA . PHE A 1 320 ? -6.984 -10.029 10.129 1.00 96.06 320 PHE A CA 1
ATOM 2462 C C . PHE A 1 320 ? -7.266 -8.861 11.083 1.00 96.06 320 PHE A C 1
ATOM 2464 O O . PHE A 1 320 ? -7.520 -9.074 12.274 1.00 96.06 320 PHE A O 1
ATOM 2471 N N . MET A 1 321 ? -7.278 -7.632 10.562 1.00 97.12 321 MET A N 1
ATOM 2472 C CA . MET A 1 321 ? -7.546 -6.437 11.361 1.00 97.12 321 MET A CA 1
ATOM 2473 C C . MET A 1 321 ? -8.906 -6.484 12.050 1.00 97.12 321 MET A C 1
ATOM 2475 O O . MET A 1 321 ? -9.025 -6.037 13.188 1.00 97.12 321 MET A O 1
ATOM 2479 N N . SER A 1 322 ? -9.918 -7.073 11.414 1.00 97.62 322 SER A N 1
ATOM 2480 C CA . SER A 1 322 ? -11.246 -7.215 12.016 1.00 97.62 322 SER A CA 1
ATOM 2481 C C . SER A 1 322 ? -11.264 -8.141 13.243 1.00 97.62 322 SER A C 1
ATOM 2483 O O . SER A 1 322 ? -12.152 -8.031 14.090 1.00 97.62 322 SER A O 1
ATOM 2485 N N . HIS A 1 323 ? -10.272 -9.031 13.378 1.00 95.25 323 HIS A N 1
ATOM 2486 C CA . HIS A 1 323 ? -10.132 -9.925 14.526 1.00 95.25 323 HIS A CA 1
ATOM 2487 C C . HIS A 1 323 ? -9.164 -9.398 15.589 1.00 95.25 323 HIS A C 1
ATOM 2489 O O . HIS A 1 323 ? -9.399 -9.637 16.779 1.00 95.25 323 HIS A O 1
ATOM 2495 N N . LYS A 1 324 ? -8.065 -8.744 15.200 1.00 93.75 324 LYS A N 1
ATOM 2496 C CA . LYS A 1 324 ? -6.955 -8.424 16.120 1.00 93.75 324 LYS A CA 1
ATOM 2497 C C . LYS A 1 324 ? -6.472 -6.983 16.095 1.00 93.75 324 LYS A C 1
ATOM 2499 O O . LYS A 1 324 ? -5.584 -6.653 16.875 1.00 93.75 324 LYS A O 1
ATOM 2504 N N . GLY A 1 325 ? -7.066 -6.142 15.261 1.00 93.88 325 GLY A N 1
ATOM 2505 C CA . GLY A 1 325 ? -6.592 -4.790 15.023 1.00 93.88 325 GLY A CA 1
ATOM 2506 C C . GLY A 1 325 ? -5.317 -4.769 14.196 1.00 93.88 325 GLY A C 1
ATOM 2507 O O . GLY A 1 325 ? -4.979 -5.734 13.509 1.00 93.88 325 GLY A O 1
ATOM 2508 N N . ALA A 1 326 ? -4.640 -3.635 14.254 1.00 93.50 326 ALA A N 1
ATOM 2509 C CA . ALA A 1 326 ? -3.401 -3.383 13.543 1.00 93.50 326 ALA A CA 1
ATOM 2510 C C . ALA A 1 326 ? -2.247 -3.195 14.536 1.00 93.50 326 ALA A C 1
ATOM 2512 O O . ALA A 1 326 ? -2.401 -3.349 15.751 1.00 93.50 326 ALA A O 1
ATOM 2513 N N . ASP A 1 327 ? -1.082 -2.866 13.996 1.00 89.81 327 ASP A N 1
ATOM 2514 C CA . ASP A 1 327 ? 0.099 -2.473 14.752 1.00 89.81 327 ASP A CA 1
ATOM 2515 C C . ASP A 1 327 ? 0.852 -1.387 13.955 1.00 89.81 327 ASP A C 1
ATOM 2517 O O . ASP A 1 327 ? 0.329 -0.908 12.943 1.00 89.81 327 ASP A O 1
ATOM 2521 N N . MET A 1 328 ? 2.038 -0.965 14.398 1.00 86.50 328 MET A N 1
ATOM 2522 C CA . MET A 1 328 ? 2.876 -0.024 13.640 1.00 86.50 328 MET A CA 1
ATOM 2523 C C . MET A 1 328 ? 3.092 -0.545 12.206 1.00 86.50 328 MET A C 1
ATOM 2525 O O . MET A 1 328 ? 3.699 -1.598 12.022 1.00 86.50 328 MET A O 1
ATOM 2529 N N . VAL A 1 329 ? 2.513 0.143 11.214 1.00 90.19 329 VAL A N 1
ATOM 2530 C CA . VAL A 1 329 ? 2.110 -0.467 9.931 1.00 90.19 329 VAL A CA 1
ATOM 2531 C C . VAL A 1 329 ? 3.249 -1.112 9.147 1.00 90.19 329 VAL A C 1
ATOM 2533 O O . VAL A 1 329 ? 3.064 -2.194 8.598 1.00 90.19 329 VAL A O 1
ATOM 2536 N N . ASP A 1 330 ? 4.422 -0.494 9.131 1.00 83.81 330 ASP A N 1
ATOM 2537 C CA . ASP A 1 330 ? 5.602 -0.968 8.418 1.00 83.81 330 ASP A CA 1
ATOM 2538 C C . ASP A 1 330 ? 6.181 -2.232 9.070 1.00 83.81 330 ASP A C 1
ATOM 2540 O O . ASP A 1 330 ? 6.165 -3.307 8.468 1.00 83.81 330 ASP A O 1
ATOM 2544 N N . ALA A 1 331 ? 6.595 -2.153 10.336 1.00 81.94 331 ALA A N 1
ATOM 2545 C CA . ALA A 1 331 ? 7.167 -3.273 11.077 1.00 81.94 331 ALA A CA 1
ATOM 2546 C C . ALA A 1 331 ? 6.168 -4.431 11.236 1.00 81.94 331 ALA A C 1
ATOM 2548 O O . ALA A 1 331 ? 6.541 -5.607 11.229 1.00 81.94 331 ALA A O 1
ATOM 2549 N N . TRP A 1 332 ? 4.881 -4.112 11.368 1.00 86.69 332 TRP A N 1
ATOM 2550 C CA . TRP A 1 332 ? 3.807 -5.091 11.443 1.00 86.69 332 TRP A CA 1
ATOM 2551 C C . TRP A 1 332 ? 3.639 -5.869 10.145 1.00 86.69 332 TRP A C 1
ATOM 2553 O O . TRP A 1 332 ? 3.580 -7.099 10.165 1.00 86.69 332 TRP A O 1
ATOM 2563 N N . LEU A 1 333 ? 3.565 -5.162 9.022 1.00 89.94 333 LEU A N 1
ATOM 2564 C CA . LEU A 1 333 ? 3.370 -5.772 7.720 1.00 89.94 333 LEU A CA 1
ATOM 2565 C C . LEU A 1 333 ? 4.593 -6.610 7.336 1.00 89.94 333 LEU A C 1
ATOM 2567 O O . LEU A 1 333 ? 4.468 -7.812 7.103 1.00 89.94 333 LEU A O 1
ATOM 2571 N N . ILE A 1 334 ? 5.774 -5.996 7.385 1.00 87.06 334 ILE A N 1
ATOM 2572 C CA . ILE A 1 334 ? 7.039 -6.593 6.953 1.00 87.06 334 ILE A CA 1
ATOM 2573 C C . ILE A 1 334 ? 7.477 -7.719 7.897 1.00 87.06 334 ILE A C 1
ATOM 2575 O O . ILE A 1 334 ? 7.873 -8.792 7.446 1.00 87.06 334 ILE A O 1
ATOM 2579 N N . GLY A 1 335 ? 7.412 -7.486 9.210 1.00 79.62 335 GLY A N 1
ATOM 2580 C CA . GLY A 1 335 ? 7.972 -8.387 10.218 1.00 79.62 335 GLY A CA 1
ATOM 2581 C C . GLY A 1 335 ? 6.988 -9.403 10.795 1.00 79.62 335 GLY A C 1
ATOM 2582 O O . GLY A 1 335 ? 7.429 -10.416 11.338 1.00 79.62 335 GLY A O 1
ATOM 2583 N N . LYS A 1 336 ? 5.669 -9.161 10.714 1.00 82.56 336 LYS A N 1
ATOM 2584 C CA . LYS A 1 336 ? 4.647 -10.103 11.210 1.00 82.56 336 LYS A CA 1
ATOM 2585 C C . LYS A 1 336 ? 3.784 -10.660 10.089 1.00 82.56 336 LYS A C 1
ATOM 2587 O O . LYS A 1 336 ? 3.763 -11.871 9.923 1.00 82.56 336 LYS A O 1
ATOM 2592 N N . MET A 1 337 ? 3.090 -9.824 9.316 1.00 90.00 337 MET A N 1
ATOM 2593 C CA . MET A 1 337 ? 2.114 -10.319 8.332 1.00 90.00 337 MET A CA 1
ATOM 2594 C C . MET A 1 337 ? 2.757 -11.205 7.255 1.00 90.00 337 MET A C 1
ATOM 2596 O O . MET A 1 337 ? 2.161 -12.211 6.868 1.00 90.00 337 MET A O 1
ATOM 2600 N N . CYS A 1 338 ? 3.969 -10.853 6.817 1.00 91.25 338 CYS A N 1
ATOM 2601 C CA . CYS A 1 338 ? 4.729 -11.591 5.807 1.00 91.25 338 CYS A CA 1
ATOM 2602 C C . CYS A 1 338 ? 5.514 -12.802 6.343 1.00 91.25 338 CYS A C 1
ATOM 2604 O O . CYS A 1 338 ? 5.864 -13.691 5.579 1.00 91.25 338 CYS A O 1
ATOM 2606 N N . VAL A 1 339 ? 5.795 -12.856 7.649 1.00 85.94 339 VAL A N 1
ATOM 2607 C CA . VAL A 1 339 ? 6.760 -13.813 8.235 1.00 85.94 339 VAL A CA 1
ATOM 2608 C C . VAL A 1 339 ? 6.094 -14.791 9.205 1.00 85.94 339 VAL A C 1
ATOM 2610 O O . VAL A 1 339 ? 6.507 -15.938 9.345 1.00 85.94 339 VAL A O 1
ATOM 2613 N N . VAL A 1 340 ? 5.046 -14.354 9.901 1.00 81.81 340 VAL A N 1
ATOM 2614 C CA . VAL A 1 340 ? 4.442 -15.079 11.022 1.00 81.81 340 VAL A CA 1
ATOM 2615 C C . VAL A 1 340 ? 3.024 -15.510 10.660 1.00 81.81 340 VAL A C 1
ATOM 2617 O O . VAL A 1 340 ? 2.232 -14.752 10.100 1.00 81.81 340 VAL A O 1
ATOM 2620 N N . GLY A 1 341 ? 2.686 -16.753 11.003 1.00 80.31 341 GLY A N 1
ATOM 2621 C CA . GLY A 1 341 ? 1.322 -17.261 10.897 1.00 80.31 341 GLY A CA 1
ATOM 2622 C C . GLY A 1 341 ? 0.439 -16.894 12.089 1.00 80.31 341 GLY A C 1
ATOM 2623 O O . GLY A 1 341 ? 0.896 -16.377 13.109 1.00 80.31 341 GLY A O 1
ATOM 2624 N N . LYS A 1 342 ? -0.853 -17.207 11.979 1.00 84.44 342 LYS A N 1
ATOM 2625 C CA . LYS A 1 342 ? -1.819 -17.077 13.079 1.00 84.44 342 LYS A CA 1
ATOM 2626 C C . LYS A 1 342 ? -2.272 -18.430 13.610 1.00 84.44 342 LYS A C 1
ATOM 2628 O O . LYS A 1 342 ? -2.347 -19.399 12.855 1.00 84.44 342 LYS A O 1
ATOM 2633 N N . ASP A 1 343 ? -2.616 -18.479 14.893 1.00 84.62 343 ASP A N 1
ATOM 2634 C CA . ASP A 1 343 ? -3.356 -19.603 15.474 1.00 84.62 343 ASP A CA 1
ATOM 2635 C C . ASP A 1 343 ? -4.866 -19.536 15.143 1.00 84.62 343 ASP A C 1
ATOM 2637 O O . ASP A 1 343 ? -5.347 -18.633 14.446 1.00 84.62 343 ASP A O 1
ATOM 2641 N N . LYS A 1 344 ? -5.631 -20.513 15.651 1.00 85.69 344 LYS A N 1
ATOM 2642 C CA . LYS A 1 344 ? -7.095 -20.596 15.486 1.00 85.69 344 LYS A CA 1
ATOM 2643 C C . LYS A 1 344 ? -7.845 -19.390 16.067 1.00 85.69 344 LYS A C 1
ATOM 2645 O O . LYS A 1 344 ? -8.926 -19.052 15.599 1.00 85.69 344 LYS A O 1
ATOM 2650 N N . ASP A 1 345 ? -7.256 -18.735 17.062 1.00 86.50 345 ASP A N 1
ATOM 2651 C CA . ASP A 1 345 ? -7.819 -17.582 17.753 1.00 86.50 345 ASP A CA 1
ATOM 2652 C C . ASP A 1 345 ? -7.285 -16.271 17.160 1.00 86.50 345 ASP A C 1
ATOM 2654 O O . ASP A 1 345 ? -7.480 -15.212 17.755 1.00 86.50 345 ASP A O 1
ATOM 2658 N N . TRP A 1 346 ? -6.646 -16.333 15.983 1.00 87.50 346 TRP A N 1
ATOM 2659 C CA . TRP A 1 346 ? -6.052 -15.231 15.226 1.00 87.50 346 TRP A CA 1
ATOM 2660 C C . TRP A 1 346 ? -4.815 -14.586 15.864 1.00 87.50 346 TRP A C 1
ATOM 2662 O O . TRP A 1 346 ? -4.383 -13.532 15.408 1.00 87.50 346 TRP A O 1
ATOM 2672 N N . ASN A 1 347 ? -4.230 -15.152 16.919 1.00 83.69 347 ASN A N 1
ATOM 2673 C CA . ASN A 1 347 ? -3.032 -14.566 17.518 1.00 83.69 347 ASN A CA 1
ATOM 2674 C C . ASN A 1 347 ? -1.804 -14.826 16.644 1.00 83.69 347 ASN A C 1
ATOM 2676 O O . ASN A 1 347 ? -1.607 -15.937 16.152 1.00 83.69 347 ASN A O 1
ATOM 2680 N N . MET A 1 348 ? -0.955 -13.807 16.519 1.00 79.00 348 MET A N 1
ATOM 2681 C CA . MET A 1 348 ? 0.408 -13.941 16.005 1.00 79.00 348 MET A CA 1
ATOM 2682 C C . MET A 1 348 ? 1.378 -14.017 17.183 1.00 79.00 348 MET A C 1
ATOM 2684 O O . MET A 1 348 ? 1.162 -13.357 18.204 1.00 79.00 348 MET A O 1
ATOM 2688 N N . ARG A 1 349 ? 2.457 -14.790 17.044 1.00 68.50 349 ARG A N 1
ATOM 2689 C CA . ARG A 1 349 ? 3.542 -14.803 18.037 1.00 68.50 349 ARG A CA 1
ATOM 2690 C C . ARG A 1 349 ? 4.425 -13.552 17.926 1.00 68.50 349 ARG A C 1
ATOM 2692 O O . ARG A 1 349 ? 4.352 -12.819 16.940 1.00 68.50 349 ARG A O 1
ATOM 2699 N N . GLY A 1 350 ? 5.201 -13.264 18.974 1.00 59.06 350 GLY A N 1
ATOM 2700 C CA . GLY A 1 350 ? 6.021 -12.052 19.068 1.00 59.06 350 GLY A CA 1
ATOM 2701 C C . GLY A 1 350 ? 7.181 -12.009 18.064 1.00 59.06 350 GLY A C 1
ATOM 2702 O O . GLY A 1 350 ? 7.714 -13.045 17.670 1.00 59.06 350 GLY A O 1
ATOM 2703 N N . LEU A 1 351 ? 7.609 -10.797 17.685 1.00 49.22 351 LEU A N 1
ATOM 2704 C CA . LEU A 1 351 ? 8.811 -10.595 16.867 1.00 49.22 351 LEU A CA 1
ATOM 2705 C C . LEU A 1 351 ? 10.039 -11.049 17.672 1.00 49.22 351 LEU A C 1
ATOM 2707 O O . LEU A 1 351 ? 10.276 -10.564 18.779 1.00 49.22 351 LEU A O 1
ATOM 2711 N N . GLY A 1 352 ? 10.798 -12.002 17.131 1.00 43.91 352 GLY A N 1
ATOM 2712 C CA . GLY A 1 352 ? 11.971 -12.597 17.786 1.00 43.91 352 GLY A CA 1
ATOM 2713 C C . GLY A 1 352 ? 11.766 -14.018 18.317 1.00 43.91 352 GLY A C 1
ATOM 2714 O O . GLY A 1 352 ? 12.746 -14.668 18.674 1.00 43.91 352 GLY A O 1
ATOM 2715 N N . GLU A 1 353 ? 10.539 -14.542 18.306 1.00 49.88 353 GLU A N 1
ATOM 2716 C CA . GLU A 1 353 ? 10.269 -15.966 18.538 1.00 49.88 353 GLU A CA 1
ATOM 2717 C C . GLU A 1 353 ? 10.473 -16.747 17.227 1.00 49.88 353 GLU A C 1
ATOM 2719 O O . GLU A 1 353 ? 9.531 -17.224 16.603 1.00 49.88 353 GLU A O 1
ATOM 2724 N N . THR A 1 354 ? 11.727 -16.854 16.777 1.00 41.28 354 THR A N 1
ATOM 2725 C CA . THR A 1 354 ? 12.117 -17.434 15.473 1.00 41.28 354 THR A CA 1
ATOM 2726 C C . THR A 1 354 ? 11.845 -18.935 15.318 1.00 41.28 354 THR A C 1
ATOM 2728 O O . THR A 1 354 ? 12.117 -19.487 14.258 1.00 41.28 354 THR A O 1
ATOM 2731 N N . GLN A 1 355 ? 11.336 -19.619 16.348 1.00 45.03 355 GLN A N 1
ATOM 2732 C CA . GLN A 1 355 ? 11.239 -21.084 16.363 1.00 45.03 355 GLN A CA 1
ATOM 2733 C C . GLN A 1 355 ? 9.826 -21.666 16.384 1.00 45.03 355 GLN A C 1
ATOM 2735 O O . GLN A 1 355 ? 9.696 -22.885 16.364 1.00 45.03 355 GLN A O 1
ATOM 2740 N N . PHE A 1 356 ? 8.757 -20.867 16.388 1.00 49.56 356 PHE A N 1
ATOM 2741 C CA . PHE A 1 356 ? 7.414 -21.446 16.493 1.00 49.56 356 PHE A CA 1
ATOM 2742 C C . PHE A 1 356 ? 6.377 -20.666 15.690 1.00 49.56 356 PHE A C 1
ATOM 2744 O O . PHE A 1 356 ? 5.484 -20.033 16.254 1.00 49.56 356 PHE A O 1
ATOM 2751 N N . MET A 1 357 ? 6.416 -20.790 14.360 1.00 57.00 357 MET A N 1
ATOM 2752 C CA . MET A 1 357 ? 5.150 -20.755 13.626 1.00 57.00 357 MET A CA 1
ATOM 2753 C C . MET A 1 357 ? 4.210 -21.757 14.312 1.00 57.00 357 MET A C 1
ATOM 2755 O O . MET A 1 357 ? 4.645 -22.887 14.565 1.00 57.00 357 MET A O 1
ATOM 2759 N N . PRO A 1 358 ? 2.963 -21.390 14.671 1.00 58.22 358 PRO A N 1
ATOM 2760 C CA . PRO A 1 358 ? 1.994 -22.383 15.118 1.00 58.22 358 PRO A CA 1
ATOM 2761 C C . PRO A 1 358 ? 2.043 -23.585 14.156 1.00 58.22 358 PRO A C 1
ATOM 2763 O O . PRO A 1 358 ? 2.021 -23.348 12.944 1.00 58.22 358 PRO A O 1
ATOM 2766 N N . PRO A 1 359 ? 2.203 -24.834 14.632 1.00 52.91 359 PRO A N 1
ATOM 2767 C CA . PRO A 1 359 ? 2.365 -25.985 13.747 1.00 52.91 359 PRO A CA 1
ATOM 2768 C C . PRO A 1 359 ? 1.280 -26.013 12.661 1.00 52.91 359 PRO A C 1
ATOM 2770 O O . PRO A 1 359 ? 0.093 -25.933 12.970 1.00 52.91 359 PRO A O 1
ATOM 2773 N N . GLY A 1 360 ? 1.691 -26.054 11.389 1.00 56.91 360 GLY A N 1
ATOM 2774 C CA . GLY A 1 360 ? 0.784 -26.026 10.233 1.00 56.91 360 GLY A CA 1
ATOM 2775 C C . GLY A 1 360 ? 0.256 -24.645 9.813 1.00 56.91 360 GLY A C 1
ATOM 2776 O O . GLY A 1 360 ? -0.477 -24.556 8.829 1.00 56.91 360 GLY A O 1
ATOM 2777 N N . SER A 1 361 ? 0.616 -23.565 10.511 1.00 69.44 361 SER A N 1
ATOM 2778 C CA . SER A 1 361 ? 0.305 -22.200 10.066 1.00 69.44 361 SER A CA 1
ATOM 2779 C C . SER A 1 361 ? 1.210 -21.777 8.907 1.00 69.44 361 SER A C 1
ATOM 2781 O O . SER A 1 361 ? 2.256 -22.371 8.667 1.00 69.44 361 SER A O 1
ATOM 2783 N N . LYS A 1 362 ? 0.790 -20.756 8.163 1.00 79.44 362 LYS A N 1
ATOM 2784 C CA . LYS A 1 362 ? 1.568 -20.084 7.115 1.00 79.44 362 LYS A CA 1
ATOM 2785 C C . LYS A 1 362 ? 1.521 -18.582 7.383 1.00 79.44 362 LYS A C 1
ATOM 2787 O O . LYS A 1 362 ? 0.572 -18.160 8.058 1.00 79.44 362 LYS A O 1
ATOM 2792 N N . PRO A 1 363 ? 2.483 -17.793 6.872 1.00 88.88 363 PRO A N 1
ATOM 2793 C CA . PRO A 1 363 ? 2.347 -16.347 6.847 1.00 88.88 363 PRO A CA 1
ATOM 2794 C C . PRO A 1 363 ? 0.965 -15.920 6.364 1.00 88.88 363 PRO A C 1
ATOM 2796 O O . PRO A 1 363 ? 0.348 -16.576 5.519 1.00 88.88 363 PRO A O 1
ATOM 2799 N N . ILE A 1 364 ? 0.457 -14.836 6.939 1.00 91.75 364 ILE A N 1
ATOM 2800 C CA . ILE A 1 364 ? -0.861 -14.315 6.569 1.00 91.75 364 ILE A CA 1
ATOM 2801 C C . ILE A 1 364 ? -0.812 -13.761 5.148 1.00 91.75 364 ILE A C 1
ATOM 2803 O O . ILE A 1 364 ? -1.772 -13.938 4.400 1.00 91.75 364 ILE A O 1
ATOM 2807 N N . LEU A 1 365 ? 0.310 -13.143 4.780 1.00 96.00 365 LEU A N 1
ATOM 2808 C CA . LEU A 1 365 ? 0.577 -12.624 3.450 1.00 96.00 365 LEU A CA 1
ATOM 2809 C C . LEU A 1 365 ? 1.718 -13.387 2.783 1.00 96.00 365 LEU A C 1
ATOM 2811 O O . LEU A 1 365 ? 2.745 -13.660 3.398 1.00 96.00 365 LEU A O 1
ATOM 2815 N N . ASN A 1 366 ? 1.546 -13.669 1.499 1.00 96.62 366 ASN A N 1
ATOM 2816 C CA . ASN A 1 366 ? 2.607 -14.098 0.607 1.00 96.62 366 ASN A CA 1
ATOM 2817 C C . ASN A 1 366 ? 3.318 -12.850 0.081 1.00 96.62 366 ASN A C 1
ATOM 2819 O O . ASN A 1 366 ? 2.827 -12.179 -0.833 1.00 96.62 366 ASN A O 1
ATOM 2823 N N . CYS A 1 367 ? 4.448 -12.524 0.693 1.00 96.50 367 CYS A N 1
ATOM 2824 C CA . CYS A 1 367 ? 5.218 -11.336 0.359 1.00 96.50 367 CYS A CA 1
ATOM 2825 C C . CYS A 1 367 ? 6.451 -11.691 -0.467 1.00 96.50 367 CYS A C 1
ATOM 2827 O O . CYS A 1 367 ? 7.048 -12.757 -0.300 1.00 96.50 367 CYS A O 1
ATOM 2829 N N . TYR A 1 368 ? 6.829 -10.769 -1.343 1.00 96.94 368 TYR A N 1
ATOM 2830 C CA . TYR A 1 368 ? 7.981 -10.880 -2.224 1.00 96.94 368 TYR A CA 1
ATOM 2831 C C . TYR A 1 368 ? 8.757 -9.568 -2.237 1.00 96.94 368 TYR A C 1
ATOM 2833 O O . TYR A 1 368 ? 8.208 -8.517 -1.910 1.00 96.94 368 TYR A O 1
ATOM 2841 N N . HIS A 1 369 ? 10.018 -9.621 -2.641 1.00 96.44 369 HIS A N 1
ATOM 2842 C CA . HIS A 1 369 ? 10.879 -8.457 -2.795 1.00 96.44 369 HIS A CA 1
ATOM 2843 C C . HIS A 1 369 ? 11.613 -8.545 -4.132 1.00 96.44 369 HIS A C 1
ATOM 2845 O O . HIS A 1 369 ? 12.283 -9.541 -4.400 1.00 96.44 369 HIS A O 1
ATOM 2851 N N . ALA A 1 370 ? 11.456 -7.523 -4.976 1.00 95.88 370 ALA A N 1
ATOM 2852 C CA . ALA A 1 370 ? 12.201 -7.395 -6.223 1.00 95.88 370 ALA A CA 1
ATOM 2853 C C . ALA A 1 370 ? 13.311 -6.356 -6.073 1.00 95.88 370 ALA A C 1
ATOM 2855 O O . ALA A 1 370 ? 13.057 -5.233 -5.641 1.00 95.88 370 ALA A O 1
ATOM 2856 N N . THR A 1 371 ? 14.526 -6.736 -6.457 1.00 94.31 371 THR A N 1
ATOM 2857 C CA . THR A 1 371 ? 15.735 -5.952 -6.201 1.00 94.31 371 THR A CA 1
ATOM 2858 C C . THR A 1 371 ? 16.830 -6.270 -7.218 1.00 94.31 371 THR A C 1
ATOM 2860 O O . THR A 1 371 ? 16.861 -7.361 -7.785 1.00 94.31 371 THR A O 1
ATOM 2863 N N . THR A 1 372 ? 17.750 -5.337 -7.460 1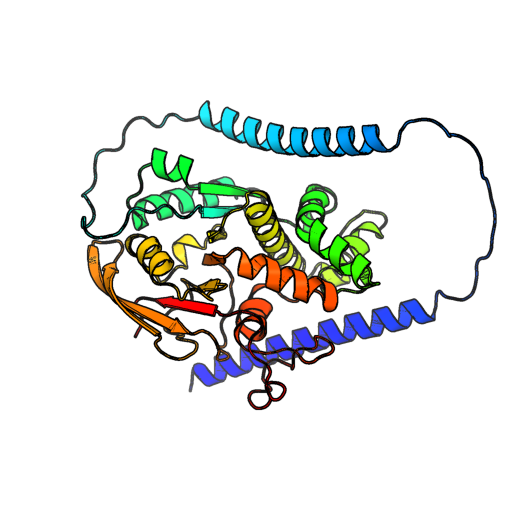.00 93.56 372 THR A N 1
ATOM 2864 C CA . THR A 1 372 ? 18.959 -5.588 -8.271 1.00 93.56 372 THR A CA 1
ATOM 2865 C C . THR A 1 372 ? 20.124 -6.131 -7.445 1.00 93.56 372 THR A C 1
ATOM 2867 O O . THR A 1 372 ? 21.196 -6.410 -7.976 1.00 93.56 372 THR A O 1
ATOM 2870 N N . TRP A 1 373 ? 19.936 -6.258 -6.132 1.00 86.94 373 TRP A N 1
ATOM 2871 C CA . TRP A 1 373 ? 20.929 -6.790 -5.208 1.00 86.94 373 TRP A CA 1
ATOM 2872 C C . TRP A 1 373 ? 20.859 -8.328 -5.178 1.00 86.94 373 TRP A C 1
ATOM 2874 O O . TRP A 1 373 ? 19.771 -8.901 -5.265 1.00 86.94 373 TRP A O 1
ATOM 2884 N N . SER A 1 374 ? 22.022 -8.984 -5.133 1.00 75.50 374 SER A N 1
ATOM 2885 C CA . SER A 1 374 ? 22.187 -10.447 -5.224 1.00 75.50 374 SER A CA 1
ATOM 2886 C C . SER A 1 374 ? 22.494 -11.112 -3.899 1.00 75.50 374 SER A C 1
ATOM 2888 O O . SER A 1 374 ? 23.287 -10.507 -3.135 1.00 75.50 374 SER A O 1
#

Organism: Ostreococcus tauri (NCBI:txid70448)

Radius of gyration: 22.85 Å; chains: 1; bounding box: 74×52×66 Å

pLDDT: mean 74.53, std 26.33, range [20.36, 98.62]